Protein AF-T0PU48-F1 (afdb_monomer_lite)

Secondary structure (DSSP, 8-state):
---PPPPHHHHHHHH-SEEEEEEEE--S-S---SSS--EEEEEEEPPTT-PPP-STT-------HHHHTTSPEEEEEEEE--HHHHHHHHHTT-GGG--EEEEEEETT--SEEEEEEE-----GGGT---EEEEEEEETTEEEEEEEEEE--TTTTT-HHHHHTT-EEEEEEEEEETTEEEEEEEEEEE-SSSSSS--TTTTBTTB-EEEEEEEETTS-EEEEEEEEEETTEEEEEEEPPTT--HHHHHHHHHHHHHHHHHSPPP-

pLDDT: mean 75.79, std 14.01, range [29.2, 90.94]

Radius of gyration: 17.89 Å; chains: 1; bounding box: 47×45×44 Å

Structure (mmCIF, N/CA/C/O backbone):
data_AF-T0PU48-F1
#
_entry.id   AF-T0PU48-F1
#
loop_
_atom_site.group_PDB
_atom_site.id
_atom_site.type_symbol
_atom_site.label_atom_id
_atom_site.label_alt_id
_atom_site.label_comp_id
_atom_site.label_asym_id
_atom_site.label_entity_id
_atom_site.label_seq_id
_atom_site.pdbx_PDB_ins_code
_atom_site.Cartn_x
_atom_site.Cartn_y
_atom_site.Cartn_z
_atom_site.occupancy
_atom_site.B_iso_or_equiv
_atom_site.auth_seq_id
_atom_site.auth_comp_id
_atom_site.auth_asym_id
_atom_site.auth_atom_id
_atom_site.pdbx_PDB_model_num
ATOM 1 N N . MET A 1 1 ? -23.693 -18.902 12.985 1.00 37.69 1 MET A N 1
ATOM 2 C CA . MET A 1 1 ? -22.786 -17.801 12.613 1.00 37.69 1 MET A CA 1
ATOM 3 C C . MET A 1 1 ? -23.675 -16.638 12.253 1.00 37.69 1 MET A C 1
ATOM 5 O O . MET A 1 1 ? -24.375 -16.723 11.257 1.00 37.69 1 MET A O 1
ATOM 9 N N . GLU A 1 2 ? -23.770 -15.661 13.142 1.00 29.20 2 GLU A N 1
ATOM 10 C CA . GLU A 1 2 ? -24.530 -14.437 12.898 1.00 29.20 2 GLU A CA 1
ATOM 11 C C . GLU A 1 2 ? -23.728 -13.599 11.894 1.00 29.20 2 GLU A C 1
ATOM 13 O O . GLU A 1 2 ? -22.538 -13.362 12.113 1.00 29.20 2 GLU A O 1
ATOM 18 N N . GLU A 1 3 ? -24.323 -13.260 10.748 1.00 33.38 3 GLU A N 1
ATOM 19 C CA . GLU A 1 3 ? -23.684 -12.386 9.762 1.00 33.38 3 GLU A CA 1
ATOM 20 C C . GLU A 1 3 ? -23.536 -10.997 10.384 1.00 33.38 3 GLU A C 1
ATOM 22 O O . GLU A 1 3 ? -24.511 -10.266 10.556 1.00 33.38 3 GLU A O 1
ATOM 27 N N . VAL A 1 4 ? -22.308 -10.645 10.763 1.00 47.56 4 VAL A N 1
ATOM 28 C CA . VAL A 1 4 ? -21.994 -9.286 11.202 1.00 47.56 4 VAL A CA 1
ATOM 29 C C . VAL A 1 4 ? -22.144 -8.377 9.979 1.00 47.56 4 VAL A C 1
ATOM 31 O O . VAL A 1 4 ? -21.474 -8.625 8.973 1.00 47.56 4 VAL A O 1
ATOM 34 N N . PRO A 1 5 ? -23.008 -7.348 10.022 1.00 50.25 5 PRO A N 1
ATOM 35 C CA . PRO A 1 5 ? -23.203 -6.462 8.885 1.00 50.25 5 PRO A CA 1
ATOM 36 C C . PRO A 1 5 ? -21.882 -5.776 8.526 1.00 50.25 5 PRO A C 1
ATOM 38 O O . PRO A 1 5 ? -21.221 -5.191 9.387 1.00 50.25 5 PRO A O 1
ATOM 41 N N . LEU A 1 6 ? -21.510 -5.869 7.248 1.00 53.81 6 LEU A N 1
ATOM 42 C CA . LEU A 1 6 ? -20.328 -5.216 6.690 1.00 53.81 6 LEU A CA 1
ATOM 43 C C . LEU A 1 6 ? -20.399 -3.710 6.950 1.00 53.81 6 LEU A C 1
ATOM 45 O O . LEU A 1 6 ? -21.441 -3.081 6.732 1.00 53.81 6 LEU A O 1
ATOM 49 N N . GLN A 1 7 ? -19.296 -3.120 7.402 1.00 63.22 7 GLN A N 1
ATOM 50 C CA . GLN A 1 7 ? -19.252 -1.679 7.593 1.00 63.22 7 GLN A CA 1
ATOM 51 C C . GLN A 1 7 ? -19.276 -0.967 6.228 1.00 63.22 7 GLN A C 1
ATOM 53 O O . GLN A 1 7 ? -18.854 -1.533 5.216 1.00 63.22 7 GLN A O 1
ATOM 58 N N . PRO A 1 8 ? -19.724 0.300 6.156 1.00 61.25 8 PRO A N 1
ATOM 59 C CA . PRO A 1 8 ? -19.755 1.060 4.902 1.00 61.25 8 PRO A CA 1
ATOM 60 C C . PRO A 1 8 ? -18.408 1.102 4.161 1.00 61.25 8 PRO A C 1
ATOM 62 O O . PRO A 1 8 ? -18.373 1.154 2.929 1.00 61.25 8 PRO A O 1
ATOM 65 N N . ILE A 1 9 ? -17.294 1.040 4.898 1.00 65.94 9 ILE A N 1
ATOM 66 C CA . ILE A 1 9 ? -15.956 0.972 4.311 1.00 65.94 9 ILE A CA 1
ATOM 67 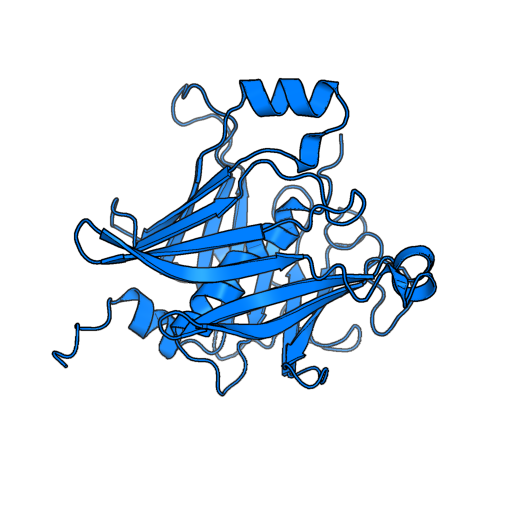C C . ILE A 1 9 ? -15.694 -0.350 3.586 1.00 65.94 9 ILE A C 1
ATOM 69 O O . ILE A 1 9 ? -15.084 -0.339 2.516 1.00 65.94 9 ILE A O 1
ATOM 73 N N . ASP A 1 10 ? -16.205 -1.462 4.121 1.00 63.72 10 ASP A N 1
ATOM 74 C CA . ASP A 1 10 ? -16.030 -2.794 3.550 1.00 63.72 10 ASP A CA 1
ATOM 75 C C . ASP A 1 10 ? -16.753 -2.856 2.207 1.00 63.72 10 ASP A C 1
ATOM 77 O O . ASP A 1 10 ? -16.206 -3.353 1.229 1.00 63.72 10 ASP A O 1
ATOM 81 N N . VAL A 1 11 ? -17.937 -2.241 2.117 1.00 66.56 11 VAL A N 1
ATOM 82 C CA . VAL A 1 11 ? -18.701 -2.116 0.867 1.00 66.56 11 VAL A CA 1
ATOM 83 C C . VAL A 1 11 ? -17.976 -1.220 -0.145 1.00 66.56 11 VAL A C 1
ATOM 85 O O . VAL A 1 11 ? -17.888 -1.557 -1.329 1.00 66.56 11 VAL A O 1
ATOM 88 N N . SER A 1 12 ? -17.422 -0.088 0.304 1.00 71.31 12 SER A N 1
ATOM 89 C CA . SER A 1 12 ? -16.665 0.831 -0.557 1.00 71.31 12 SER A CA 1
ATOM 90 C C . SER A 1 12 ? -15.431 0.158 -1.161 1.00 71.31 12 SER A C 1
ATOM 92 O O . SER A 1 12 ? -15.195 0.265 -2.364 1.00 71.31 12 SER A O 1
ATOM 94 N N . LEU A 1 13 ? -14.663 -0.577 -0.357 1.00 74.88 13 LEU A N 1
ATOM 95 C CA . LEU A 1 13 ? -13.463 -1.273 -0.818 1.00 74.88 13 LEU A CA 1
ATOM 96 C C . LEU A 1 13 ? -13.798 -2.528 -1.630 1.00 74.88 13 LEU A C 1
ATOM 98 O O . LEU A 1 13 ? -13.173 -2.746 -2.667 1.00 74.88 13 LEU A O 1
ATOM 102 N N . ALA A 1 14 ? -14.825 -3.294 -1.244 1.00 73.81 14 ALA A N 1
ATOM 103 C CA . ALA A 1 14 ? -15.304 -4.470 -1.983 1.00 73.81 14 ALA A CA 1
ATOM 104 C C . ALA A 1 14 ? -15.747 -4.145 -3.416 1.00 73.81 14 ALA A C 1
ATOM 106 O O . ALA A 1 14 ? -15.638 -4.984 -4.310 1.00 73.81 14 ALA A O 1
ATOM 107 N N . THR A 1 15 ? -16.229 -2.927 -3.654 1.00 77.75 15 THR A N 1
ATOM 108 C CA . THR A 1 15 ? -16.715 -2.491 -4.972 1.00 77.75 15 THR A CA 1
ATOM 109 C C . THR A 1 15 ? -15.679 -1.703 -5.772 1.00 77.75 15 THR A C 1
ATOM 111 O O . THR A 1 15 ? -15.845 -1.518 -6.973 1.00 77.75 15 THR A O 1
ATOM 114 N N . SER A 1 16 ? -14.582 -1.274 -5.144 1.00 82.06 16 SER A N 1
ATOM 115 C CA . SER A 1 16 ? -13.545 -0.480 -5.806 1.00 82.06 16 SER A CA 1
ATOM 116 C C . SER A 1 16 ? -12.565 -1.355 -6.586 1.00 82.06 16 SER A C 1
ATOM 118 O O . SER A 1 16 ? -11.941 -2.241 -6.011 1.00 82.06 16 SER A O 1
ATOM 120 N N . ARG A 1 17 ? -12.347 -1.052 -7.873 1.00 87.81 17 ARG A N 1
ATOM 121 C CA . ARG A 1 17 ? -11.293 -1.686 -8.695 1.00 87.81 17 ARG A CA 1
ATOM 122 C C . ARG A 1 17 ? -9.880 -1.381 -8.186 1.00 87.81 17 ARG A C 1
ATOM 124 O O . ARG A 1 17 ? -8.958 -2.165 -8.376 1.00 87.81 17 ARG A O 1
ATOM 131 N N . GLY A 1 18 ? -9.712 -0.231 -7.547 1.00 88.62 18 GLY A N 1
ATOM 132 C CA . GLY A 1 18 ? -8.433 0.257 -7.065 1.00 88.62 18 GLY A CA 1
ATOM 133 C C . GLY A 1 18 ? -8.602 1.477 -6.172 1.00 88.62 18 GLY A C 1
ATOM 134 O O . GLY A 1 18 ? -9.712 1.991 -5.999 1.00 88.62 18 GLY A O 1
ATOM 135 N N . VAL A 1 19 ? -7.494 1.962 -5.628 1.00 89.50 19 VAL A N 1
ATOM 136 C CA . VAL A 1 19 ? -7.456 3.144 -4.762 1.00 89.50 19 VAL A CA 1
ATOM 137 C C . VAL A 1 19 ? -6.318 4.077 -5.145 1.00 89.50 19 VAL A C 1
ATOM 139 O O . VAL A 1 19 ? -5.317 3.673 -5.735 1.00 89.50 19 VAL A O 1
ATOM 142 N N . VAL A 1 20 ? -6.484 5.338 -4.767 1.00 89.62 20 VAL A N 1
ATOM 143 C CA . VAL A 1 20 ? -5.446 6.364 -4.795 1.00 89.62 20 VAL A CA 1
ATOM 144 C C . VAL A 1 20 ? -5.187 6.784 -3.359 1.00 89.62 20 VAL A C 1
ATOM 146 O O . VAL A 1 20 ? -6.099 7.276 -2.695 1.00 89.62 20 VAL A O 1
ATOM 149 N N . VAL A 1 21 ? -3.960 6.602 -2.879 1.00 87.69 21 VAL A N 1
ATOM 150 C CA . VAL A 1 21 ? -3.535 7.063 -1.553 1.00 87.69 21 VAL A CA 1
ATOM 151 C C . VAL A 1 21 ? -2.651 8.287 -1.721 1.00 87.69 21 VAL A C 1
ATOM 153 O O . VAL A 1 21 ? -1.555 8.186 -2.261 1.00 87.69 21 VAL A O 1
ATOM 156 N N . HIS A 1 22 ? -3.115 9.444 -1.265 1.00 87.31 22 HIS A N 1
ATOM 157 C CA . HIS A 1 22 ? -2.387 10.709 -1.334 1.00 87.31 22 HIS A CA 1
ATOM 158 C C . HIS A 1 22 ? -1.815 11.066 0.027 1.00 87.31 22 HIS A C 1
ATOM 160 O O . HIS A 1 22 ? -2.565 11.350 0.959 1.00 87.31 22 HIS A O 1
ATOM 166 N N . GLN A 1 23 ? -0.492 11.070 0.122 1.00 82.12 23 GLN A N 1
ATOM 167 C CA . GLN A 1 23 ? 0.242 11.553 1.278 1.00 82.12 23 GLN A CA 1
ATOM 168 C C . GLN A 1 23 ? 0.327 13.080 1.248 1.00 82.12 23 GLN A C 1
ATOM 170 O O . GLN A 1 23 ? 0.789 13.666 0.262 1.00 82.12 23 GLN A O 1
ATOM 175 N N . ARG A 1 24 ? -0.075 13.714 2.351 1.00 74.62 24 ARG A N 1
ATOM 176 C CA . ARG A 1 24 ? 0.055 15.152 2.579 1.00 74.62 24 ARG A CA 1
ATOM 177 C C . ARG A 1 24 ? 0.758 15.415 3.900 1.00 74.62 24 ARG A C 1
ATOM 179 O O . ARG A 1 24 ? 0.420 14.831 4.925 1.00 74.62 24 ARG A O 1
ATOM 186 N N . PHE A 1 25 ? 1.706 16.339 3.858 1.00 66.94 25 PHE A N 1
ATOM 187 C CA . PHE A 1 25 ? 2.230 16.965 5.060 1.00 66.94 25 PHE A CA 1
ATOM 188 C C . PHE A 1 25 ? 1.299 18.119 5.424 1.00 66.94 25 PHE A C 1
ATOM 190 O O . PHE A 1 25 ? 1.056 19.003 4.597 1.00 66.94 25 PHE A O 1
ATOM 197 N N . GLU A 1 26 ? 0.735 18.098 6.627 1.00 59.16 26 GLU A N 1
ATOM 198 C CA . GLU A 1 26 ? 0.021 19.261 7.142 1.00 59.16 26 GLU A CA 1
ATOM 199 C C . GLU A 1 26 ? 1.044 20.321 7.569 1.00 59.16 26 GLU A C 1
ATOM 201 O O . GLU A 1 26 ? 1.883 20.082 8.437 1.00 59.16 26 GLU A O 1
ATOM 206 N N . ASN A 1 27 ? 0.997 21.492 6.927 1.00 45.72 27 ASN A N 1
ATOM 207 C CA . ASN A 1 27 ? 1.769 22.655 7.356 1.00 45.72 27 ASN A CA 1
ATOM 208 C C . ASN A 1 27 ? 1.087 23.292 8.580 1.00 45.72 27 ASN A C 1
ATOM 210 O O . ASN A 1 27 ? -0.034 23.773 8.455 1.00 45.72 27 ASN A O 1
ATOM 214 N N . GLU A 1 28 ? 1.788 23.249 9.719 1.00 40.72 28 GLU A N 1
ATOM 215 C CA . GLU A 1 28 ? 1.864 24.124 10.918 1.00 40.72 28 GLU A CA 1
ATOM 216 C C . GLU A 1 28 ? 0.697 25.018 11.421 1.00 40.72 28 GLU A C 1
ATOM 218 O O . GLU A 1 28 ? 0.803 25.522 12.537 1.00 40.72 28 GLU A O 1
ATOM 223 N N . ASP A 1 29 ? -0.435 25.194 10.738 1.00 40.72 29 ASP A N 1
ATOM 224 C CA . ASP A 1 29 ? -1.469 26.166 11.154 1.00 40.72 29 ASP A CA 1
ATOM 225 C C . ASP A 1 29 ? -2.591 25.587 12.043 1.00 40.72 29 ASP A C 1
ATOM 227 O O . ASP A 1 29 ? -3.526 26.303 12.416 1.00 40.72 29 ASP A O 1
ATOM 231 N N . GLN A 1 30 ? -2.527 24.309 12.436 1.00 41.69 30 GLN A N 1
ATOM 232 C CA . GLN A 1 30 ? -3.532 23.693 13.313 1.00 41.69 30 GLN A CA 1
ATOM 233 C C . GLN A 1 30 ? -2.908 22.960 14.509 1.00 41.69 30 GLN A C 1
ATOM 235 O O . GLN A 1 30 ? -2.569 21.788 14.452 1.00 41.69 30 GLN A O 1
ATOM 240 N N . GLN A 1 31 ? -2.875 23.699 15.623 1.00 39.31 31 GLN A N 1
ATOM 241 C CA . GLN A 1 31 ? -2.615 23.290 17.010 1.00 39.31 31 GLN A CA 1
ATOM 242 C C . GLN A 1 31 ? -1.182 22.838 17.372 1.00 39.31 31 GLN A C 1
ATOM 244 O O . GLN A 1 31 ? -0.623 21.939 16.752 1.00 39.31 31 GLN A O 1
ATOM 249 N N . PRO A 1 32 ? -0.601 23.391 18.463 1.00 36.22 32 PRO A N 1
ATOM 250 C CA . PRO A 1 32 ? 0.658 22.921 19.024 1.00 36.22 32 PRO A CA 1
ATOM 251 C C . PRO A 1 32 ? 0.397 21.614 19.769 1.00 36.22 32 PRO A C 1
ATOM 253 O O . PRO A 1 32 ? 0.145 21.587 20.975 1.00 36.22 32 PRO A O 1
ATOM 256 N N . LEU A 1 33 ? 0.387 20.519 19.028 1.00 40.41 33 LEU A N 1
ATOM 257 C CA . LEU A 1 33 ? 0.306 19.190 19.596 1.00 40.41 33 LEU A CA 1
ATOM 258 C C . LEU A 1 33 ? 1.733 18.669 19.853 1.00 40.41 33 LEU A C 1
ATOM 260 O O . LEU A 1 33 ? 2.652 19.004 19.111 1.00 40.41 33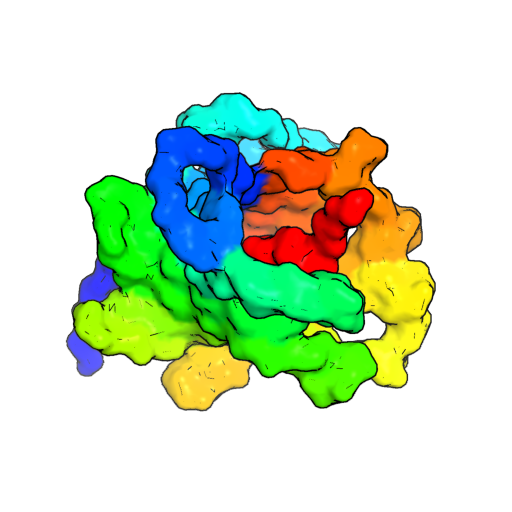 LEU A O 1
ATOM 264 N N . PRO A 1 34 ? 1.969 17.875 20.911 1.00 42.69 34 PRO A N 1
ATOM 265 C CA . PRO A 1 34 ? 3.311 17.458 21.341 1.00 42.69 34 PRO A CA 1
ATOM 266 C C . PRO A 1 34 ? 3.981 16.403 20.429 1.00 42.69 34 PRO A C 1
ATOM 268 O O . PRO A 1 34 ? 4.894 15.698 20.863 1.00 42.69 34 PRO A O 1
ATOM 271 N N . TYR A 1 35 ? 3.528 16.256 19.185 1.00 46.28 35 TYR A N 1
ATOM 272 C CA . TYR A 1 35 ? 3.961 15.243 18.220 1.00 46.28 35 TYR A CA 1
ATOM 273 C C . TYR A 1 35 ? 4.356 15.875 16.876 1.00 46.28 35 TYR A C 1
ATOM 275 O O . TYR A 1 35 ? 4.130 17.059 16.645 1.00 46.28 35 TYR A O 1
ATOM 283 N N . ALA A 1 36 ? 5.036 15.095 16.029 1.00 46.56 36 ALA A N 1
ATOM 284 C CA . ALA A 1 36 ? 5.593 15.539 14.750 1.00 46.56 36 ALA A CA 1
ATOM 285 C C . ALA A 1 36 ? 4.471 15.999 13.797 1.00 46.56 36 ALA A C 1
ATOM 287 O O . ALA A 1 36 ? 3.319 15.628 14.043 1.00 46.56 36 ALA A O 1
ATOM 288 N N . PRO A 1 37 ? 4.762 16.776 12.727 1.00 49.91 37 PRO A N 1
ATOM 289 C CA . PRO A 1 37 ? 3.754 17.110 11.721 1.00 49.91 37 PRO A CA 1
ATOM 290 C C . PRO A 1 37 ? 3.007 15.841 11.307 1.00 49.91 37 PRO A C 1
ATOM 292 O O . PRO A 1 37 ? 3.622 14.878 10.844 1.00 49.91 37 PRO A O 1
ATOM 295 N N . GLN A 1 38 ? 1.694 15.819 11.554 1.00 60.44 38 GLN A N 1
ATOM 296 C CA . GLN A 1 38 ? 0.863 14.663 11.255 1.00 60.44 38 GLN A CA 1
ATOM 297 C C . GLN A 1 38 ? 0.855 14.479 9.745 1.00 60.44 38 GLN A C 1
ATOM 299 O O . GLN A 1 38 ? 0.345 15.317 8.998 1.00 60.44 38 GLN A O 1
ATOM 304 N N . VAL A 1 39 ? 1.442 13.381 9.279 1.00 69.75 39 VAL A N 1
ATOM 305 C CA . VAL A 1 39 ? 1.247 12.980 7.895 1.00 69.75 39 VAL A CA 1
ATOM 306 C C . VAL A 1 39 ? -0.175 12.456 7.795 1.00 69.75 39 VAL A C 1
ATOM 308 O O . VAL A 1 39 ? -0.539 11.470 8.443 1.00 69.75 39 VAL A O 1
ATOM 311 N N . THR A 1 40 ? -0.989 13.128 6.989 1.00 76.50 40 THR A N 1
ATOM 312 C CA . THR A 1 40 ? -2.330 12.656 6.680 1.00 76.50 40 THR A CA 1
ATOM 313 C C . THR A 1 40 ? -2.326 11.978 5.326 1.00 76.50 40 THR A C 1
ATOM 315 O O . THR A 1 40 ? -1.731 12.453 4.354 1.00 76.50 40 THR A O 1
ATOM 318 N N . TYR A 1 41 ? -2.997 10.831 5.256 1.00 80.81 41 TYR A N 1
ATOM 319 C CA . TYR A 1 41 ? -3.203 10.142 3.989 1.00 80.81 41 TYR A CA 1
ATOM 320 C C . TYR A 1 41 ? -4.672 10.198 3.626 1.00 80.81 41 TYR A C 1
ATOM 322 O O . TYR A 1 41 ? -5.539 9.757 4.382 1.00 80.81 41 TYR A O 1
ATOM 330 N N . ARG A 1 42 ? -4.955 10.738 2.447 1.00 86.31 42 ARG A N 1
ATOM 331 C CA . ARG A 1 42 ? -6.288 10.727 1.857 1.00 86.31 42 ARG A CA 1
ATOM 332 C C . ARG A 1 42 ? -6.395 9.518 0.944 1.00 86.31 42 ARG A C 1
ATOM 334 O O . ARG A 1 42 ? -5.608 9.397 0.009 1.00 86.31 42 ARG A O 1
ATOM 341 N N . VAL A 1 43 ? -7.378 8.658 1.180 1.00 86.12 43 VAL A N 1
ATOM 342 C CA . VAL A 1 43 ? -7.673 7.540 0.282 1.00 86.12 43 VAL A CA 1
ATOM 343 C C . VAL A 1 43 ? -8.946 7.838 -0.490 1.00 86.12 43 VAL A C 1
ATOM 345 O O . VAL A 1 43 ? -10.019 8.066 0.082 1.00 86.12 43 VAL A O 1
ATOM 348 N N . SER A 1 44 ? -8.802 7.813 -1.806 1.00 89.06 44 SER A N 1
ATOM 349 C CA . SER A 1 44 ? -9.876 7.992 -2.774 1.00 89.06 44 SER A CA 1
ATOM 350 C C . SER A 1 44 ? -9.996 6.744 -3.641 1.00 89.06 44 SER A C 1
ATOM 352 O O . SER A 1 44 ? -9.059 5.950 -3.757 1.00 89.06 44 SER A O 1
ATOM 354 N N . ARG A 1 45 ? -11.156 6.548 -4.267 1.00 89.69 45 ARG A N 1
ATOM 355 C CA . ARG A 1 45 ? -11.323 5.460 -5.238 1.00 89.69 45 ARG A CA 1
ATOM 356 C C . ARG A 1 45 ? -10.535 5.773 -6.507 1.00 89.69 45 ARG A C 1
ATOM 358 O O . ARG A 1 45 ? -10.472 6.929 -6.927 1.00 89.69 45 ARG A O 1
ATOM 365 N N . LEU A 1 46 ? -9.960 4.746 -7.126 1.00 90.31 46 LEU A N 1
ATOM 366 C CA . LEU A 1 46 ? -9.421 4.867 -8.476 1.00 90.31 46 LEU A CA 1
ATOM 367 C C . LEU A 1 46 ? -10.590 5.077 -9.453 1.00 90.31 46 LEU A C 1
ATOM 369 O O . LEU A 1 46 ? -11.486 4.228 -9.474 1.00 90.31 46 LEU A O 1
ATOM 373 N N . PRO A 1 47 ? -10.613 6.160 -10.253 1.00 90.94 47 PRO A N 1
ATOM 374 C CA . PRO A 1 47 ? -11.687 6.356 -11.218 1.00 90.94 47 PRO A CA 1
ATOM 375 C C . PRO A 1 47 ? -11.742 5.220 -12.250 1.00 90.94 47 PRO A C 1
ATOM 377 O O . PRO A 1 47 ? -10.718 4.642 -12.629 1.00 90.94 47 PRO A O 1
ATOM 380 N N . GLU A 1 48 ? -12.948 4.888 -12.709 1.00 88.88 48 GLU A N 1
ATOM 381 C CA . GLU A 1 48 ? -13.176 3.750 -13.612 1.00 88.88 48 GLU A CA 1
ATOM 382 C C . GLU A 1 48 ? -12.501 3.929 -14.979 1.00 88.88 48 GLU A C 1
ATOM 384 O O . GLU A 1 48 ? -12.096 2.948 -15.597 1.00 88.88 48 GLU A O 1
ATOM 389 N N . ASP A 1 49 ? -12.314 5.174 -15.422 1.00 88.94 49 ASP A N 1
ATOM 390 C CA . ASP A 1 49 ? -11.700 5.533 -16.701 1.00 88.94 49 ASP A CA 1
ATOM 391 C C . ASP A 1 49 ? -10.163 5.640 -16.652 1.00 88.94 49 ASP A C 1
ATOM 393 O O . ASP A 1 49 ? -9.537 5.943 -17.670 1.00 88.94 49 ASP A O 1
ATOM 397 N N . LYS A 1 50 ? -9.530 5.430 -15.488 1.00 90.62 50 LYS A N 1
ATOM 398 C CA . LYS A 1 50 ? -8.082 5.634 -15.290 1.00 90.62 50 LYS A CA 1
ATOM 399 C C . LYS A 1 50 ? -7.345 4.329 -15.047 1.00 90.62 50 LYS A C 1
ATOM 401 O O . LYS A 1 50 ? -7.630 3.640 -14.084 1.00 90.62 50 LYS A O 1
ATOM 406 N N . LEU A 1 51 ? -6.337 4.015 -15.851 1.00 88.94 51 LEU A N 1
ATOM 407 C CA . LEU A 1 51 ? -5.537 2.796 -15.680 1.00 88.94 51 LEU A CA 1
ATOM 408 C C . LEU A 1 51 ? -4.290 3.056 -14.832 1.00 88.94 51 LEU A C 1
ATOM 410 O O . LEU A 1 51 ? -3.663 4.107 -14.972 1.00 88.94 51 LEU A O 1
ATOM 414 N N . VAL A 1 52 ? -3.909 2.110 -13.978 1.00 88.00 52 VAL A N 1
ATOM 415 C CA . VAL A 1 52 ? -2.612 2.129 -13.289 1.00 88.00 52 VAL A CA 1
ATOM 416 C C . VAL A 1 52 ? -1.510 1.805 -14.286 1.00 88.00 52 VAL A C 1
ATOM 418 O O . VAL A 1 52 ? -1.650 0.901 -15.105 1.00 88.00 52 VAL A O 1
ATOM 421 N N . ARG A 1 53 ? -0.395 2.541 -14.219 1.00 89.19 53 ARG A N 1
ATOM 422 C CA . ARG A 1 53 ? 0.757 2.253 -15.076 1.00 89.19 53 ARG A CA 1
ATOM 423 C C . ARG A 1 53 ? 1.379 0.923 -14.686 1.00 89.19 53 ARG A C 1
ATOM 425 O O . ARG A 1 53 ? 1.771 0.716 -13.538 1.00 89.19 53 ARG A O 1
ATOM 432 N N . SER A 1 54 ? 1.514 0.059 -15.678 1.00 87.19 54 SER A N 1
ATOM 433 C CA . SER A 1 54 ? 2.181 -1.232 -15.553 1.00 87.19 54 SER A CA 1
ATOM 434 C C . SER A 1 54 ? 3.633 -1.186 -16.029 1.00 87.19 54 SER A C 1
ATOM 436 O O . SER A 1 54 ? 4.457 -1.945 -15.524 1.00 87.19 54 SER A O 1
ATOM 438 N N . ASP A 1 55 ? 3.987 -0.284 -16.950 1.00 86.50 55 ASP A N 1
ATOM 439 C CA . ASP A 1 55 ? 5.298 -0.210 -17.611 1.00 86.50 55 ASP A CA 1
ATOM 440 C C . ASP A 1 55 ? 5.716 1.246 -17.920 1.00 86.50 55 ASP A C 1
ATOM 442 O O . ASP A 1 55 ? 4.904 2.168 -17.865 1.00 86.50 55 ASP A O 1
ATOM 446 N N . VAL A 1 56 ? 6.987 1.463 -18.279 1.00 76.19 56 VAL A N 1
ATOM 447 C CA . VAL A 1 56 ? 7.518 2.772 -18.708 1.00 76.19 56 VAL A CA 1
ATOM 448 C C . VAL A 1 56 ? 6.855 3.244 -20.004 1.00 76.19 56 VAL A C 1
ATOM 450 O O . VAL A 1 56 ? 6.632 4.439 -20.195 1.00 76.19 56 VAL A O 1
ATOM 453 N N . SER A 1 57 ? 6.543 2.301 -20.893 1.00 79.88 57 SER A N 1
ATOM 454 C CA . SER A 1 57 ? 5.881 2.561 -22.176 1.00 79.88 57 SER A CA 1
ATOM 455 C C . SER A 1 57 ? 4.365 2.750 -22.063 1.00 79.88 57 SER A C 1
ATOM 457 O O . SER A 1 57 ? 3.724 3.162 -23.030 1.00 79.88 57 SER A O 1
ATOM 459 N N . ASP A 1 58 ? 3.794 2.478 -20.890 1.00 82.44 58 ASP A N 1
ATOM 460 C CA . ASP A 1 58 ? 2.359 2.541 -20.644 1.00 82.44 58 ASP A CA 1
ATOM 461 C C . ASP A 1 58 ? 1.884 3.999 -20.523 1.00 82.44 58 ASP A C 1
ATOM 463 O O . ASP A 1 58 ? 2.504 4.818 -19.834 1.00 82.44 58 ASP A O 1
ATOM 467 N N . ALA A 1 59 ? 0.760 4.318 -21.168 1.00 77.75 59 ALA A N 1
ATOM 468 C CA . ALA A 1 59 ? 0.102 5.622 -21.097 1.00 77.75 59 ALA A CA 1
ATOM 469 C C . ALA A 1 59 ? -0.806 5.773 -19.861 1.00 77.75 59 ALA A C 1
ATOM 471 O O . ALA A 1 59 ? -1.571 6.736 -19.785 1.00 77.75 59 ALA A O 1
ATOM 472 N N . GLY A 1 60 ? -0.755 4.820 -18.922 1.00 81.94 60 GLY A N 1
ATOM 473 C CA . GLY A 1 60 ? -1.533 4.843 -17.688 1.00 81.94 60 GLY A CA 1
ATOM 474 C C . GLY A 1 60 ? -1.463 6.171 -16.923 1.00 81.94 60 GLY A C 1
ATOM 475 O O . GLY A 1 60 ? -0.606 7.038 -17.120 1.00 81.94 60 GLY A O 1
ATOM 476 N N . TRP A 1 61 ? -2.424 6.346 -16.032 1.00 89.88 61 TRP A N 1
ATOM 477 C CA . TRP A 1 61 ? -2.726 7.622 -15.414 1.00 89.88 61 TRP A CA 1
ATOM 478 C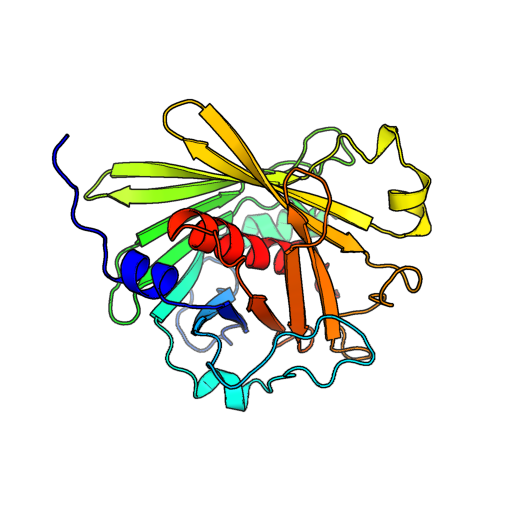 C . TRP A 1 61 ? -1.634 8.072 -14.437 1.00 89.88 61 TRP A C 1
ATOM 480 O O . TRP A 1 61 ? -1.204 7.332 -13.550 1.00 89.88 61 TRP A O 1
ATOM 490 N N . THR A 1 62 ? -1.209 9.324 -14.608 1.00 88.06 62 THR A N 1
ATOM 491 C CA . THR A 1 62 ? -0.210 9.998 -13.770 1.00 88.06 62 THR A CA 1
ATOM 492 C C . THR A 1 62 ? -0.849 11.255 -13.178 1.00 88.06 62 THR A C 1
ATOM 494 O O . THR A 1 62 ? -0.744 12.329 -13.772 1.00 88.06 62 THR A O 1
ATOM 497 N N . PRO A 1 63 ? -1.595 11.127 -12.068 1.00 87.81 63 PRO A N 1
ATOM 498 C CA . PRO A 1 63 ? -2.341 12.243 -11.507 1.00 87.81 63 PRO A CA 1
ATOM 499 C C . PRO A 1 63 ? -1.454 13.358 -10.956 1.00 87.81 63 PRO A C 1
ATOM 501 O O . PRO A 1 63 ? -0.408 13.123 -10.352 1.00 87.81 63 PRO A O 1
ATOM 504 N N . THR A 1 64 ? -1.948 14.585 -11.059 1.00 87.88 64 THR A N 1
ATOM 505 C CA . THR A 1 64 ? -1.463 15.733 -10.287 1.00 87.88 64 THR A CA 1
ATOM 506 C C . THR A 1 64 ? -2.162 15.815 -8.929 1.00 87.88 64 THR A C 1
ATOM 508 O O . THR A 1 64 ? -3.305 15.384 -8.784 1.00 87.88 64 THR A O 1
ATOM 511 N N . SER A 1 65 ? -1.537 16.448 -7.930 1.00 84.56 65 SER A N 1
ATOM 512 C CA . SER A 1 65 ? -2.163 16.648 -6.610 1.00 84.56 65 SER A CA 1
ATOM 513 C C . SER A 1 65 ? -3.526 17.349 -6.707 1.00 84.56 65 SER A C 1
ATOM 515 O O . SER A 1 65 ? -4.465 16.962 -6.023 1.00 84.56 65 SER A O 1
ATOM 517 N N . ALA A 1 66 ? -3.670 18.320 -7.617 1.00 86.31 66 ALA A N 1
ATOM 518 C CA . ALA A 1 66 ? -4.926 19.042 -7.833 1.00 86.31 66 ALA A CA 1
ATOM 519 C C . ALA A 1 66 ? -6.043 18.175 -8.443 1.00 86.31 66 ALA A C 1
ATOM 521 O O . ALA A 1 66 ? -7.222 18.458 -8.237 1.00 86.31 66 ALA A O 1
ATOM 522 N N . GLU A 1 67 ? -5.700 17.143 -9.217 1.00 89.62 67 GLU A N 1
ATOM 523 C CA . GLU A 1 67 ? -6.675 16.159 -9.700 1.00 89.62 67 GLU A CA 1
ATOM 524 C C . GLU A 1 67 ? -7.093 15.211 -8.579 1.00 89.62 67 GLU A C 1
ATOM 526 O O . GLU A 1 67 ? -8.280 14.925 -8.444 1.00 89.62 67 GLU A O 1
ATOM 531 N N . ILE A 1 68 ? -6.145 14.776 -7.744 1.00 88.00 68 ILE A N 1
ATOM 532 C CA . ILE A 1 68 ? -6.419 13.866 -6.624 1.00 88.00 68 ILE A CA 1
ATOM 533 C C . ILE A 1 68 ? -7.324 14.527 -5.581 1.00 88.00 68 ILE A C 1
ATOM 535 O O . ILE A 1 68 ? -8.228 13.887 -5.046 1.00 88.00 68 ILE A O 1
ATOM 539 N N . ASP A 1 69 ? -7.146 15.825 -5.349 1.00 86.38 69 ASP A N 1
ATOM 540 C CA . ASP A 1 69 ? -7.957 16.601 -4.405 1.00 86.38 69 ASP A CA 1
ATOM 541 C C . ASP A 1 69 ? -9.435 16.664 -4.767 1.00 86.38 69 ASP A C 1
ATOM 543 O O . ASP A 1 69 ? -10.285 16.804 -3.885 1.00 86.38 69 ASP A O 1
ATOM 547 N N . LYS A 1 70 ? -9.735 16.558 -6.064 1.00 89.81 70 LYS A N 1
ATOM 548 C CA . LYS A 1 70 ? -11.099 16.558 -6.591 1.00 89.81 70 LYS A CA 1
ATOM 549 C C . LYS A 1 70 ? -11.769 15.190 -6.491 1.00 89.81 70 LYS A C 1
ATOM 551 O O . LYS A 1 70 ? -12.975 15.119 -6.685 1.00 89.81 70 LYS A O 1
ATOM 556 N N . LEU A 1 71 ? -11.017 14.120 -6.228 1.00 89.56 71 LEU A N 1
ATOM 557 C CA . LEU A 1 71 ? -11.582 12.781 -6.076 1.00 89.56 71 LEU A CA 1
ATOM 558 C C . LEU A 1 71 ? -12.314 12.668 -4.749 1.00 89.56 71 LEU A C 1
ATOM 560 O O . LEU A 1 71 ? -11.776 13.087 -3.727 1.00 89.56 71 LEU A O 1
ATOM 564 N N . ASP A 1 72 ? -13.461 12.002 -4.728 1.00 87.06 72 ASP A N 1
ATOM 565 C CA . ASP A 1 72 ? -14.161 11.711 -3.480 1.00 87.06 72 ASP A CA 1
ATOM 566 C C . ASP A 1 72 ? -13.293 10.832 -2.568 1.00 87.06 72 ASP A C 1
ATOM 568 O O . ASP A 1 72 ? -12.911 9.707 -2.914 1.00 87.06 72 ASP A O 1
ATOM 572 N N . LYS A 1 73 ? -12.963 11.372 -1.389 1.00 84.75 73 LYS A N 1
ATOM 573 C CA . LYS A 1 73 ? -12.317 10.603 -0.323 1.00 84.75 73 LYS A CA 1
ATOM 574 C C . LYS A 1 73 ? -13.361 9.797 0.425 1.00 84.75 73 LYS A C 1
ATOM 576 O O . LYS A 1 73 ? -14.480 10.255 0.626 1.00 84.75 73 LYS A O 1
ATOM 581 N N . PHE A 1 74 ? -12.964 8.625 0.892 1.00 82.88 74 PHE A N 1
ATOM 582 C CA . PHE A 1 74 ? -13.803 7.819 1.780 1.00 82.88 74 PHE A CA 1
ATOM 583 C C . PHE A 1 74 ? -13.074 7.383 3.054 1.00 82.88 74 PHE A C 1
ATOM 585 O O . PHE A 1 74 ? -13.726 6.994 4.021 1.00 82.88 74 PHE A O 1
ATOM 592 N N . LEU A 1 75 ? -11.740 7.477 3.080 1.00 81.12 75 LEU A N 1
ATOM 593 C CA . LEU A 1 75 ? -10.922 7.132 4.236 1.00 81.12 75 LEU A CA 1
ATOM 594 C C . LEU A 1 75 ? -9.815 8.175 4.425 1.00 81.12 75 LEU A C 1
ATOM 596 O O . LEU A 1 75 ? -9.165 8.606 3.467 1.00 81.12 75 LEU A O 1
ATOM 600 N N . LEU A 1 76 ? -9.625 8.584 5.674 1.00 83.12 76 LEU A N 1
ATOM 601 C CA . LEU A 1 76 ? -8.549 9.450 6.132 1.00 83.12 76 LEU A CA 1
ATOM 602 C C . LEU A 1 76 ? -7.668 8.655 7.086 1.00 83.12 76 LEU A C 1
ATOM 604 O O . LEU A 1 76 ? -8.173 7.955 7.958 1.00 83.12 76 LEU A O 1
ATOM 608 N N . LEU A 1 77 ? -6.358 8.788 6.943 1.00 79.94 77 LEU A N 1
ATOM 609 C CA . LEU A 1 77 ? -5.415 8.186 7.866 1.00 79.94 77 LEU A CA 1
ATOM 610 C C . LEU A 1 77 ? -4.687 9.259 8.637 1.00 79.94 77 LEU A C 1
ATOM 612 O O . LEU A 1 77 ? -4.276 10.269 8.061 1.00 79.94 77 LEU A O 1
ATOM 616 N N . ARG A 1 78 ? -4.478 8.978 9.916 1.00 79.38 78 ARG A N 1
ATOM 617 C CA . ARG A 1 78 ? -3.692 9.807 10.816 1.00 79.38 78 ARG A CA 1
ATOM 618 C C . ARG A 1 78 ? -2.586 8.970 11.422 1.00 79.38 78 ARG A C 1
ATOM 620 O O . ARG A 1 78 ? -2.844 7.897 11.965 1.00 79.38 78 ARG A O 1
ATOM 627 N N . GLU A 1 79 ? -1.366 9.460 11.302 1.00 79.06 79 GLU A N 1
ATOM 628 C CA . GLU A 1 79 ? -0.226 8.886 11.996 1.00 79.06 79 GLU A CA 1
ATOM 629 C C . GLU A 1 79 ? -0.169 9.399 13.439 1.00 79.06 79 GLU A C 1
ATOM 631 O O . GLU A 1 79 ? -0.192 10.604 13.689 1.00 79.06 79 GLU A O 1
ATOM 636 N N . GLU A 1 80 ? -0.060 8.470 14.383 1.00 80.81 80 GLU A N 1
ATOM 637 C CA . GLU A 1 80 ? 0.347 8.727 15.757 1.00 80.81 80 GLU A CA 1
ATOM 638 C C . GLU A 1 80 ? 1.786 8.232 15.945 1.00 80.81 80 GLU A C 1
ATOM 640 O O . GLU A 1 80 ? 2.073 7.028 15.907 1.00 80.81 80 GLU A O 1
ATOM 645 N N . SER A 1 81 ? 2.701 9.179 16.150 1.00 73.81 81 SER A N 1
ATOM 646 C CA . SER A 1 81 ? 4.112 8.909 16.408 1.00 73.81 81 SER A CA 1
ATOM 647 C C . SER A 1 81 ? 4.745 9.984 17.304 1.00 73.81 81 SER A C 1
ATOM 649 O O . SER A 1 81 ? 4.272 11.118 17.412 1.00 73.81 81 SER A O 1
ATOM 651 N N . SER A 1 82 ? 5.802 9.613 18.035 1.00 71.56 82 SER A N 1
ATOM 652 C CA . SER A 1 82 ? 6.435 10.493 19.026 1.00 71.56 82 SER A CA 1
ATOM 653 C C . SER A 1 82 ? 7.560 11.326 18.405 1.00 71.56 82 SER A C 1
ATOM 655 O O . SER A 1 82 ? 8.598 10.784 18.027 1.00 71.56 82 SER A O 1
ATOM 657 N N . LEU A 1 83 ? 7.407 12.658 18.392 1.00 70.44 83 LEU A N 1
ATOM 658 C CA . LEU A 1 83 ? 8.430 13.590 17.888 1.00 70.44 83 LEU A CA 1
ATOM 659 C C . LEU A 1 83 ? 9.773 13.438 18.610 1.00 70.44 83 LEU A C 1
ATOM 661 O O . LEU A 1 83 ? 10.824 13.400 17.975 1.00 70.44 83 LEU A O 1
ATOM 665 N N . GLY A 1 84 ? 9.747 13.335 19.942 1.00 67.75 84 GLY A N 1
ATOM 666 C CA . GLY A 1 84 ? 10.965 13.167 20.736 1.00 67.75 84 GLY A CA 1
ATOM 667 C C . GLY A 1 84 ? 11.706 11.880 20.377 1.00 67.75 84 GLY A C 1
ATOM 668 O O . GLY A 1 84 ? 12.932 11.882 20.263 1.00 67.75 84 GLY A O 1
ATOM 669 N N . LEU A 1 85 ? 10.963 10.799 20.123 1.00 73.88 85 LEU A N 1
ATOM 670 C CA . LEU A 1 85 ? 11.537 9.541 19.659 1.00 73.88 85 LEU A CA 1
ATOM 671 C C . LEU A 1 85 ? 12.072 9.654 18.227 1.00 73.88 85 LEU A C 1
ATOM 673 O O . LEU A 1 85 ? 13.138 9.114 17.951 1.00 73.88 85 LEU A O 1
ATOM 677 N N . HIS A 1 86 ? 11.394 10.384 17.337 1.00 70.69 86 HIS A N 1
ATOM 678 C CA . HIS A 1 86 ? 11.886 10.645 15.980 1.00 70.69 86 HIS A CA 1
ATOM 679 C C . HIS A 1 86 ? 13.223 11.380 15.999 1.00 70.69 86 HIS A C 1
ATOM 681 O O . HIS A 1 86 ? 14.166 10.935 15.351 1.00 70.69 86 HIS A O 1
ATOM 687 N N . ILE A 1 87 ? 13.329 12.456 16.784 1.00 69.62 87 ILE A N 1
ATOM 688 C CA . ILE A 1 87 ? 14.574 13.218 16.934 1.00 69.62 87 ILE A CA 1
ATOM 689 C C . ILE A 1 87 ? 15.674 12.312 17.491 1.00 69.62 87 ILE A C 1
ATOM 691 O O . ILE A 1 87 ? 16.767 12.260 16.932 1.00 69.62 87 ILE A O 1
ATOM 695 N N . LEU A 1 88 ? 15.384 11.556 18.554 1.00 77.06 88 LEU A N 1
ATOM 696 C CA . LEU A 1 88 ? 16.352 10.647 19.164 1.00 77.06 88 LEU A CA 1
ATOM 697 C C . LEU A 1 88 ? 16.851 9.594 18.165 1.00 77.06 88 LEU A C 1
ATOM 699 O O . LEU A 1 88 ? 18.054 9.408 18.018 1.00 77.06 88 LEU A O 1
ATOM 703 N N . LEU A 1 89 ? 15.943 8.922 17.456 1.00 76.19 89 LEU A N 1
ATOM 704 C CA . LEU A 1 89 ? 16.296 7.892 16.481 1.00 76.19 89 LEU A CA 1
ATOM 705 C C . LEU A 1 89 ? 17.041 8.476 15.279 1.00 76.19 89 LEU A C 1
ATOM 707 O O . LEU A 1 89 ? 18.004 7.867 14.820 1.00 76.19 89 LEU A O 1
ATOM 711 N N . ALA A 1 90 ? 16.661 9.663 14.807 1.00 70.56 90 ALA A N 1
ATOM 712 C CA . ALA A 1 90 ? 17.374 10.364 13.745 1.00 70.56 90 ALA A CA 1
ATOM 713 C C . ALA A 1 90 ? 18.820 10.696 14.149 1.00 70.56 90 ALA A C 1
ATOM 715 O O . ALA A 1 90 ? 19.736 10.445 13.366 1.00 70.56 90 ALA A O 1
ATOM 716 N N . LEU A 1 91 ? 19.049 11.160 15.385 1.00 71.44 91 LEU A N 1
ATOM 717 C CA . LEU A 1 91 ? 20.394 11.445 15.908 1.00 71.44 91 LEU A CA 1
ATOM 718 C C . LEU A 1 91 ? 21.311 10.211 15.921 1.00 71.44 91 LEU A C 1
ATOM 720 O O . LEU A 1 91 ? 22.524 10.354 15.785 1.00 71.44 91 LEU A O 1
ATOM 724 N N . PHE A 1 92 ? 20.748 9.007 16.046 1.00 75.31 92 PHE A N 1
ATOM 725 C CA . PHE A 1 92 ? 21.497 7.747 15.994 1.00 75.31 92 PHE A CA 1
ATOM 726 C C . PHE A 1 92 ? 21.502 7.081 14.608 1.00 75.31 92 PHE A C 1
ATOM 728 O O . PHE A 1 92 ? 21.955 5.947 14.476 1.00 75.31 92 PHE A O 1
ATOM 735 N N . GLY A 1 93 ? 21.003 7.755 13.563 1.00 66.44 93 GLY A N 1
ATOM 736 C CA . GLY A 1 93 ? 20.896 7.190 12.211 1.00 66.44 93 GLY A CA 1
ATOM 737 C C . GLY A 1 93 ? 19.812 6.113 12.067 1.00 66.44 93 GLY A C 1
ATOM 738 O O . GLY A 1 93 ? 19.678 5.495 11.015 1.00 66.44 93 GLY A O 1
ATOM 739 N N . CYS A 1 94 ? 18.993 5.920 13.097 1.00 69.75 94 CYS A N 1
ATOM 740 C CA . CYS A 1 94 ? 17.949 4.908 13.213 1.00 69.75 94 CYS A CA 1
ATOM 741 C C . CYS A 1 94 ? 16.565 5.417 12.789 1.00 69.75 94 CYS A C 1
ATOM 743 O O . CYS A 1 94 ? 15.558 4.911 13.282 1.00 69.75 94 CYS A O 1
ATOM 745 N N . HIS A 1 95 ? 16.500 6.421 11.910 1.00 64.62 95 HIS A N 1
ATOM 746 C CA . HIS A 1 95 ? 15.245 7.060 11.512 1.00 64.62 95 HIS A CA 1
ATOM 747 C C . HIS A 1 95 ? 14.174 6.030 11.121 1.00 64.62 95 HIS A C 1
ATOM 749 O O . HIS A 1 95 ? 13.106 6.048 11.694 1.00 64.62 95 HIS A O 1
ATOM 755 N N . THR A 1 96 ? 14.460 5.015 10.307 1.00 62.34 96 THR A N 1
ATOM 756 C CA . THR A 1 96 ? 13.445 4.027 9.882 1.00 62.34 96 THR A CA 1
ATOM 757 C C . THR A 1 96 ? 12.899 3.097 10.980 1.00 62.34 96 THR A C 1
ATOM 759 O O . THR A 1 96 ? 12.015 2.289 10.697 1.00 62.34 96 THR A O 1
ATOM 762 N N . LEU A 1 97 ? 13.402 3.172 12.218 1.00 67.62 97 LEU A N 1
ATOM 763 C CA . LEU A 1 97 ? 13.057 2.249 13.305 1.00 67.62 97 LEU A CA 1
ATOM 764 C C . LEU A 1 97 ? 11.881 2.711 14.176 1.00 67.62 97 LEU A C 1
ATOM 766 O O . LEU A 1 97 ? 11.548 2.028 15.144 1.00 67.62 97 LEU A O 1
ATOM 770 N N . TRP A 1 98 ? 11.255 3.857 13.892 1.00 71.75 98 TRP A N 1
ATOM 771 C CA . TRP A 1 98 ? 10.261 4.404 14.816 1.00 71.75 98 TRP A CA 1
ATOM 772 C C . TRP A 1 98 ? 8.998 3.522 14.912 1.00 71.75 98 TRP A C 1
ATOM 774 O O . TRP A 1 98 ? 8.470 3.065 13.890 1.00 71.75 98 TRP A O 1
ATOM 784 N N . PRO A 1 99 ? 8.477 3.276 16.124 1.00 80.06 99 PRO A N 1
ATOM 785 C CA . PRO A 1 99 ? 7.146 2.722 16.281 1.00 80.06 99 PRO A CA 1
ATOM 786 C C . PRO A 1 99 ? 6.113 3.752 15.814 1.00 80.06 99 PRO A C 1
ATOM 788 O O . PRO A 1 99 ? 6.258 4.943 16.091 1.00 80.06 99 PRO A O 1
ATOM 791 N N . LEU A 1 100 ? 5.075 3.297 15.118 1.00 80.50 100 LEU A N 1
ATOM 792 C CA . LEU A 1 100 ? 3.958 4.149 14.712 1.00 80.50 100 LEU A CA 1
ATOM 793 C C . LEU A 1 100 ? 2.636 3.403 14.838 1.00 80.50 100 LEU A C 1
ATOM 795 O O . LEU A 1 100 ? 2.581 2.176 14.679 1.00 80.50 100 LEU A O 1
ATOM 799 N N . THR A 1 101 ? 1.578 4.171 15.067 1.00 85.00 101 THR A N 1
ATOM 800 C CA . THR A 1 101 ? 0.197 3.714 14.940 1.00 85.00 101 THR A CA 1
ATOM 801 C C . THR A 1 101 ? -0.478 4.530 13.845 1.00 85.00 101 THR A C 1
ATOM 803 O O . THR A 1 101 ? -0.376 5.752 13.823 1.00 85.00 101 THR A O 1
ATOM 806 N N . LEU A 1 102 ? -1.150 3.867 12.908 1.00 82.50 102 LEU A N 1
ATOM 807 C CA . LEU A 1 102 ? -1.985 4.515 11.901 1.00 82.50 102 LEU A CA 1
ATOM 808 C C . LEU A 1 102 ? -3.448 4.301 12.264 1.00 82.50 102 LEU A C 1
ATOM 810 O O . LEU A 1 102 ? -3.900 3.162 12.402 1.00 82.50 102 LEU A O 1
ATOM 814 N N . HIS A 1 103 ? -4.175 5.403 12.365 1.00 85.00 103 HIS A N 1
ATOM 815 C CA . HIS A 1 103 ? -5.602 5.449 12.646 1.00 85.00 103 HIS A CA 1
ATOM 816 C C . HIS A 1 103 ? -6.353 5.691 11.347 1.00 85.00 103 HIS A C 1
ATOM 818 O O . HIS A 1 103 ? -6.146 6.715 10.694 1.00 85.00 103 HIS A O 1
ATOM 824 N N . PHE A 1 104 ? -7.205 4.748 10.954 1.00 82.31 104 PHE A N 1
ATOM 825 C CA . PHE A 1 104 ? -7.978 4.825 9.720 1.00 82.31 104 PHE A CA 1
ATOM 826 C C . PHE A 1 104 ? -9.399 5.237 10.066 1.00 82.31 104 PHE A C 1
ATOM 828 O O . PHE A 1 104 ? -10.145 4.463 10.659 1.00 82.31 104 PHE A O 1
ATOM 835 N N . VAL A 1 105 ? -9.779 6.440 9.665 1.00 83.62 105 VAL A N 1
ATOM 836 C CA . VAL A 1 105 ? -11.051 7.073 10.006 1.00 83.62 105 VAL A CA 1
ATOM 837 C C . VAL A 1 105 ? -11.899 7.231 8.746 1.00 83.62 105 VAL A C 1
ATOM 839 O O . VAL A 1 105 ? -11.407 7.673 7.704 1.00 83.62 105 VAL A O 1
ATOM 842 N N . LEU A 1 106 ? -13.184 6.879 8.822 1.00 82.06 106 LEU A N 1
ATOM 843 C CA . LEU A 1 106 ? -14.116 7.102 7.713 1.00 82.06 106 LEU A CA 1
ATOM 844 C C . LEU A 1 106 ? -14.374 8.605 7.541 1.00 82.06 106 LEU A C 1
ATOM 846 O O . LEU A 1 106 ? -14.535 9.319 8.536 1.00 82.06 106 LEU A O 1
ATOM 850 N N . ASP A 1 107 ? -14.450 9.087 6.297 1.00 73.06 107 ASP A N 1
ATOM 851 C CA . ASP A 1 107 ? -14.681 10.513 6.056 1.00 73.06 107 ASP A CA 1
ATOM 852 C C . ASP A 1 107 ? -15.985 11.001 6.715 1.00 73.06 107 ASP A C 1
ATOM 854 O O . ASP A 1 107 ? -17.026 10.350 6.639 1.00 73.06 107 ASP A O 1
ATOM 858 N N . GLY A 1 108 ? -15.909 12.140 7.405 1.00 69.50 108 GLY A N 1
ATOM 859 C CA . GLY A 1 108 ? -17.024 12.698 8.178 1.00 69.50 108 GLY A CA 1
ATOM 860 C C . GLY A 1 108 ? -17.248 12.077 9.565 1.00 69.50 108 GLY A C 1
ATOM 861 O O . GLY A 1 108 ? -18.143 12.525 10.280 1.00 69.50 108 GLY A O 1
ATOM 862 N N . THR A 1 109 ? -16.438 11.099 9.982 1.00 73.75 109 THR A N 1
ATOM 863 C CA . THR A 1 109 ? -16.468 10.530 11.342 1.00 73.75 109 THR A CA 1
ATOM 864 C C . THR A 1 109 ? -15.157 10.789 12.086 1.00 73.75 109 THR A C 1
ATOM 866 O O . THR A 1 109 ? -14.163 11.193 11.487 1.00 73.75 109 THR A O 1
ATOM 869 N N . SER A 1 110 ? -15.153 10.593 13.406 1.00 73.31 110 SER A N 1
ATOM 870 C CA . SER A 1 110 ? -13.948 10.663 14.249 1.00 73.31 110 SER A CA 1
ATOM 871 C C . SER A 1 110 ? -13.486 9.301 14.763 1.00 73.31 110 SER A C 1
ATOM 873 O O . SER A 1 110 ? -12.507 9.244 15.498 1.00 73.31 110 SER A O 1
ATOM 875 N N . ASN A 1 111 ? -14.218 8.233 14.445 1.00 80.31 111 ASN A N 1
ATOM 876 C CA . ASN A 1 111 ? -13.974 6.911 15.006 1.00 80.31 111 ASN A CA 1
ATOM 877 C C . ASN A 1 111 ? -13.112 6.085 14.059 1.00 80.31 111 ASN A C 1
ATOM 879 O O . ASN A 1 111 ? -13.346 6.065 12.848 1.00 80.31 111 ASN A O 1
ATOM 883 N N . ASP A 1 112 ? -12.158 5.372 14.643 1.00 83.06 112 ASP A N 1
ATOM 884 C CA . ASP A 1 112 ? -11.316 4.444 13.909 1.00 83.06 112 ASP A CA 1
ATOM 885 C C . ASP A 1 112 ? -12.147 3.272 13.390 1.00 83.06 112 ASP A C 1
ATOM 887 O O . ASP A 1 112 ? -12.988 2.708 14.092 1.00 83.06 112 ASP A O 1
ATOM 891 N N . VAL A 1 113 ? -11.875 2.898 12.149 1.00 85.19 113 VAL A N 1
ATOM 892 C CA . VAL A 1 113 ? -12.408 1.703 11.501 1.00 85.19 113 VAL A CA 1
ATOM 893 C C . VAL A 1 113 ? -11.335 0.625 11.406 1.00 85.19 113 VAL A C 1
ATOM 895 O O . VAL A 1 113 ? -11.611 -0.558 11.604 1.00 85.19 113 VAL A O 1
ATOM 898 N N . PHE A 1 114 ? -10.090 1.041 11.179 1.00 85.75 114 PHE A N 1
ATOM 899 C CA . PHE A 1 114 ? -8.917 0.183 11.276 1.00 85.75 114 PHE A CA 1
ATOM 900 C C . PHE A 1 114 ? -7.834 0.874 12.094 1.00 85.75 114 PHE A C 1
ATOM 902 O O . PHE A 1 114 ? -7.753 2.103 12.139 1.00 85.75 114 PHE A O 1
ATOM 909 N N . VAL A 1 115 ? -6.977 0.066 12.702 1.00 86.88 115 VAL A N 1
ATOM 910 C CA . VAL A 1 115 ? -5.771 0.514 13.389 1.00 86.88 115 VAL A CA 1
ATOM 911 C C . VAL A 1 115 ? -4.622 -0.347 12.894 1.00 86.88 115 VAL A C 1
ATOM 913 O O . VAL A 1 115 ? -4.670 -1.571 13.017 1.00 86.88 115 VAL A O 1
ATOM 916 N N . ALA A 1 116 ? -3.586 0.274 12.334 1.00 85.94 116 ALA A N 1
ATOM 917 C CA . ALA A 1 116 ? -2.353 -0.428 11.996 1.00 85.94 116 ALA A CA 1
ATOM 918 C C . ALA A 1 116 ? -1.250 -0.062 12.985 1.00 85.94 116 ALA A C 1
ATOM 920 O O . ALA A 1 116 ? -1.091 1.102 13.340 1.00 85.94 116 ALA A O 1
ATOM 921 N N . ARG A 1 117 ? -0.480 -1.050 13.436 1.00 87.31 117 ARG A N 1
ATOM 922 C CA . ARG A 1 117 ? 0.581 -0.867 14.430 1.00 87.31 117 ARG A CA 1
ATOM 923 C C . ARG A 1 117 ? 1.885 -1.426 13.912 1.00 87.31 117 ARG A C 1
ATOM 925 O O . ARG A 1 117 ? 1.983 -2.619 13.623 1.00 87.31 117 ARG A O 1
ATOM 932 N N . ARG A 1 118 ? 2.903 -0.574 13.860 1.00 84.12 118 ARG A N 1
ATOM 933 C CA . ARG A 1 118 ? 4.286 -0.975 13.613 1.00 84.12 118 ARG A CA 1
ATOM 934 C C . ARG A 1 118 ? 5.064 -0.827 14.921 1.00 84.12 118 ARG A C 1
ATOM 936 O O . ARG A 1 118 ? 5.281 0.304 15.359 1.00 84.12 118 ARG A O 1
ATOM 943 N N . PRO A 1 119 ? 5.479 -1.924 15.572 1.00 83.56 119 PRO A N 1
ATOM 944 C CA . PRO A 1 119 ? 6.373 -1.845 16.716 1.00 83.56 119 PRO A CA 1
ATOM 945 C C . PRO A 1 119 ? 7.779 -1.401 16.291 1.00 83.56 119 PRO A C 1
ATOM 947 O O . PRO A 1 119 ? 8.145 -1.455 15.117 1.00 83.56 119 PRO A O 1
ATOM 950 N N . PHE A 1 120 ? 8.594 -1.014 17.272 1.00 79.25 120 PHE A N 1
ATOM 951 C CA . PHE A 1 120 ? 10.022 -0.786 17.065 1.00 79.25 120 PHE A CA 1
ATOM 952 C C . PHE A 1 120 ? 10.701 -2.108 16.677 1.00 79.25 120 PHE A C 1
ATOM 954 O O . PHE A 1 120 ? 10.780 -3.029 17.494 1.00 79.25 120 PHE A O 1
ATOM 961 N N . GLN A 1 121 ? 11.176 -2.217 15.436 1.00 74.75 121 GLN A N 1
ATOM 962 C CA . GLN A 1 121 ? 11.870 -3.399 14.922 1.00 74.75 121 GLN A CA 1
ATOM 963 C C . GLN A 1 121 ? 12.978 -2.988 13.954 1.00 74.75 121 GLN A C 1
ATOM 965 O O . GLN A 1 121 ? 12.757 -2.184 13.052 1.00 74.75 121 GLN A O 1
ATOM 970 N N . MET A 1 122 ? 14.170 -3.557 14.139 1.00 64.31 122 MET A N 1
ATOM 971 C CA . MET A 1 122 ? 15.299 -3.383 13.223 1.00 64.31 122 MET A CA 1
ATOM 972 C C . MET A 1 122 ? 15.037 -4.199 11.966 1.00 64.31 122 MET A C 1
ATOM 974 O O . MET A 1 122 ? 14.955 -5.397 12.127 1.00 64.31 122 MET A O 1
ATOM 978 N N . SER A 1 123 ? 14.925 -3.595 10.774 1.00 69.94 123 SER A N 1
ATOM 979 C CA . SER A 1 123 ? 14.731 -4.281 9.472 1.00 69.94 123 SER A CA 1
ATOM 980 C C . SER A 1 123 ? 15.363 -5.673 9.382 1.00 69.94 123 SER A C 1
ATOM 982 O O . SER A 1 123 ? 16.409 -5.950 9.969 1.00 69.94 123 SER A O 1
ATOM 984 N N . GLY A 1 124 ? 14.778 -6.533 8.551 1.00 66.00 124 GLY A N 1
ATOM 985 C CA . GLY A 1 124 ? 15.265 -7.860 8.215 1.00 66.00 124 GLY A CA 1
ATOM 986 C C . GLY A 1 124 ? 16.765 -7.912 7.928 1.00 66.00 124 GLY A C 1
ATOM 987 O O . GLY A 1 124 ? 17.380 -8.911 8.283 1.00 66.00 124 GLY A O 1
ATOM 988 N N . PHE A 1 125 ? 17.386 -6.841 7.415 1.00 64.00 125 PHE A N 1
ATOM 989 C CA . PHE A 1 125 ? 18.850 -6.724 7.302 1.00 64.00 125 PHE A CA 1
ATOM 990 C C . PHE A 1 125 ? 19.613 -7.088 8.597 1.00 64.00 125 PHE A C 1
ATOM 992 O O . PHE A 1 125 ? 20.685 -7.684 8.533 1.00 64.00 125 PHE A O 1
ATOM 999 N N . TYR A 1 126 ? 19.039 -6.802 9.767 1.00 67.25 126 TYR A N 1
ATOM 1000 C CA . TYR A 1 126 ? 19.556 -7.140 11.100 1.00 67.25 126 TYR A CA 1
ATOM 1001 C C . TYR A 1 126 ? 18.931 -8.410 11.707 1.00 67.25 126 TYR A C 1
ATOM 1003 O O . TYR A 1 126 ? 19.061 -8.662 12.903 1.00 67.25 126 TYR A O 1
ATOM 1011 N N . GLY A 1 127 ? 18.238 -9.220 10.906 1.00 68.88 127 GLY A N 1
ATOM 1012 C CA . GLY A 1 127 ? 17.606 -10.470 11.331 1.00 68.88 127 GLY A CA 1
ATOM 1013 C C . GLY A 1 127 ? 16.250 -10.311 12.025 1.00 68.88 127 GLY A C 1
ATOM 1014 O O . GLY A 1 127 ? 15.747 -11.284 12.582 1.00 68.88 127 GLY A O 1
ATOM 1015 N N . CYS A 1 128 ? 15.639 -9.122 12.006 1.00 74.81 128 CYS A N 1
ATOM 1016 C CA . CYS A 1 128 ? 14.331 -8.864 12.618 1.00 74.81 128 CYS A CA 1
ATOM 1017 C C . CYS A 1 128 ? 13.342 -8.288 11.578 1.00 74.81 128 CYS A C 1
ATOM 1019 O O . CYS A 1 128 ? 13.104 -7.090 11.547 1.00 74.81 128 CYS A O 1
ATOM 1021 N N . PRO A 1 129 ? 12.751 -9.111 10.692 1.00 77.38 129 PRO A N 1
ATOM 1022 C CA . PRO A 1 129 ? 11.890 -8.604 9.621 1.00 77.38 129 PRO A CA 1
ATOM 1023 C C . PRO A 1 129 ? 10.794 -7.693 10.172 1.00 77.38 129 PRO A C 1
ATOM 1025 O O . PRO A 1 129 ? 10.065 -8.082 11.089 1.00 77.38 129 PRO A O 1
ATOM 1028 N N . MET A 1 130 ? 10.685 -6.491 9.607 1.00 78.50 130 MET A N 1
ATOM 1029 C CA . MET A 1 130 ? 9.684 -5.530 10.056 1.00 78.50 130 MET A CA 1
ATOM 1030 C C . MET A 1 130 ? 8.289 -6.074 9.821 1.00 78.50 130 MET A C 1
ATOM 1032 O O . MET A 1 130 ? 8.008 -6.683 8.788 1.00 78.50 130 MET A O 1
ATOM 1036 N N . ARG A 1 131 ? 7.406 -5.816 10.776 1.00 82.88 131 ARG A N 1
ATOM 1037 C CA . ARG A 1 131 ? 6.018 -6.241 10.734 1.00 82.88 131 ARG A CA 1
ATOM 1038 C C . ARG A 1 131 ? 5.115 -5.080 11.111 1.00 82.88 131 ARG A C 1
ATOM 1040 O O . ARG A 1 131 ? 5.397 -4.354 12.055 1.00 82.88 131 ARG A O 1
ATOM 1047 N N . MET A 1 132 ? 4.022 -4.924 10.385 1.00 83.88 132 MET A N 1
ATOM 1048 C CA . MET A 1 132 ? 2.941 -4.018 10.730 1.00 83.88 132 MET A CA 1
ATOM 1049 C C . MET A 1 132 ? 1.657 -4.821 10.792 1.00 83.88 132 MET A C 1
ATOM 1051 O O . MET A 1 132 ? 1.253 -5.459 9.824 1.00 83.88 132 MET A O 1
ATOM 1055 N N . ASP A 1 133 ? 1.034 -4.808 11.953 1.00 87.94 133 ASP A N 1
ATOM 1056 C CA . ASP A 1 133 ? -0.207 -5.517 12.193 1.00 87.94 133 ASP A CA 1
ATOM 1057 C C . ASP A 1 133 ? -1.398 -4.616 11.887 1.00 87.94 133 ASP A C 1
ATOM 1059 O O . ASP A 1 133 ? -1.348 -3.429 12.197 1.00 87.94 133 ASP A O 1
ATOM 1063 N N . VAL A 1 134 ? -2.460 -5.171 11.304 1.00 86.69 134 VAL A N 1
ATOM 1064 C CA . VAL A 1 134 ? -3.687 -4.437 10.977 1.00 86.69 134 VAL A CA 1
ATOM 1065 C C . VAL A 1 134 ? -4.868 -5.054 11.714 1.00 86.69 134 VAL A C 1
ATOM 1067 O O . VAL A 1 134 ? -5.219 -6.217 11.498 1.00 86.69 134 VAL A O 1
ATOM 1070 N N . ASP A 1 135 ? -5.507 -4.244 12.547 1.00 88.00 135 ASP A N 1
ATOM 1071 C CA . ASP A 1 135 ? -6.684 -4.597 13.328 1.00 88.00 135 ASP A CA 1
ATOM 1072 C C . ASP A 1 135 ? -7.914 -3.838 12.795 1.00 88.00 135 ASP A C 1
ATOM 1074 O O . ASP A 1 135 ? -7.842 -2.643 12.508 1.00 88.00 135 ASP A O 1
ATOM 1078 N N . ALA A 1 136 ? -9.053 -4.517 12.670 1.00 86.38 136 ALA A N 1
ATOM 1079 C CA . ALA A 1 136 ? -10.351 -3.899 12.408 1.00 86.38 136 ALA A CA 1
ATOM 1080 C C . ALA A 1 136 ? -11.069 -3.576 13.721 1.00 86.38 136 ALA A C 1
ATOM 1082 O O . ALA A 1 136 ? -11.056 -4.379 14.658 1.00 86.38 136 ALA A O 1
ATOM 1083 N N . VAL A 1 137 ? -11.732 -2.422 13.773 1.00 86.88 137 VAL A N 1
ATOM 1084 C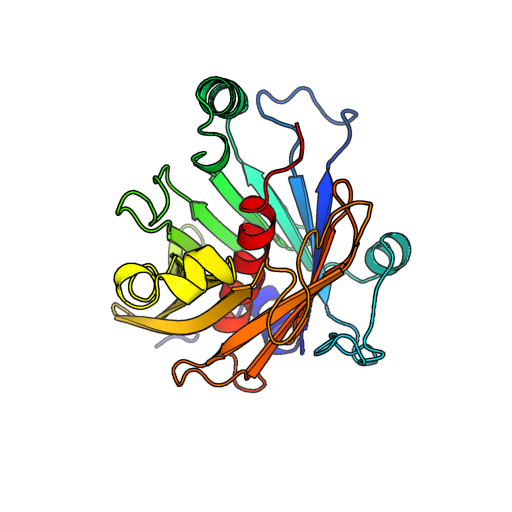 CA . VAL A 1 137 ? -12.526 -1.987 14.926 1.00 86.88 137 VAL A CA 1
ATOM 1085 C C . VAL A 1 137 ? -13.937 -2.558 14.803 1.00 86.88 137 VAL A C 1
ATOM 1087 O O . VAL A 1 137 ? -14.726 -2.157 13.943 1.00 86.88 137 VAL A O 1
ATOM 1090 N N . ARG A 1 138 ? -14.276 -3.513 15.671 1.00 84.31 138 ARG A N 1
ATOM 1091 C CA . ARG A 1 138 ? -15.606 -4.131 15.752 1.00 84.31 138 ARG A CA 1
ATOM 1092 C C . ARG A 1 138 ? -16.225 -3.811 17.109 1.00 84.31 138 ARG A C 1
ATOM 1094 O O . ARG A 1 138 ? -15.957 -4.472 18.107 1.00 84.31 138 ARG A O 1
ATOM 1101 N N . GLY A 1 139 ? -17.047 -2.762 17.149 1.00 81.81 139 GLY A N 1
ATOM 1102 C CA . GLY A 1 139 ? -17.567 -2.232 18.411 1.00 81.81 139 GLY A CA 1
ATOM 1103 C C . GLY A 1 139 ? -16.438 -1.617 19.241 1.00 81.81 139 GLY A C 1
ATOM 1104 O O . GLY A 1 139 ? -15.782 -0.689 18.780 1.00 81.81 139 GLY A O 1
ATOM 1105 N N . SER A 1 140 ? -16.208 -2.132 20.450 1.00 79.81 140 SER A N 1
ATOM 1106 C CA . SER A 1 140 ? -15.085 -1.734 21.314 1.00 79.81 140 SER A CA 1
ATOM 1107 C C . SER A 1 140 ? -13.862 -2.650 21.201 1.00 79.81 140 SER A C 1
ATOM 1109 O O . SER A 1 140 ? -12.888 -2.449 21.923 1.00 79.81 140 SER A O 1
ATOM 1111 N N . GLU A 1 141 ? -13.915 -3.676 20.351 1.00 87.62 141 GLU A N 1
ATOM 1112 C CA . GLU A 1 141 ? -12.853 -4.672 20.219 1.00 87.62 141 GLU A CA 1
ATOM 1113 C C . GLU A 1 141 ? -12.031 -4.467 18.946 1.00 87.62 141 GLU A C 1
ATOM 1115 O O . GLU A 1 141 ? -12.537 -4.060 17.898 1.00 87.62 141 GLU A O 1
ATOM 1120 N N . LEU A 1 142 ? -10.743 -4.787 19.052 1.00 87.94 142 LEU A N 1
ATOM 1121 C CA . LEU A 1 142 ? -9.814 -4.825 17.932 1.00 87.94 142 LEU A CA 1
ATOM 1122 C C . LEU A 1 142 ? -9.624 -6.272 17.501 1.00 87.94 142 LEU A C 1
ATOM 1124 O O . LEU A 1 142 ? -9.131 -7.095 18.273 1.00 87.94 142 LEU A O 1
ATOM 1128 N N . VAL A 1 143 ? -10.003 -6.569 16.262 1.00 88.62 143 VAL A N 1
ATOM 1129 C CA . VAL A 1 143 ? -9.888 -7.906 15.680 1.00 88.62 143 VAL A CA 1
ATOM 1130 C C . VAL A 1 143 ? -8.824 -7.883 14.598 1.00 88.62 143 VAL A C 1
ATOM 1132 O O . VAL A 1 143 ? -8.945 -7.154 13.614 1.00 88.62 143 VAL A O 1
ATOM 1135 N N . ARG A 1 144 ? -7.787 -8.701 14.762 1.00 87.44 144 ARG A N 1
ATOM 1136 C CA . ARG A 1 144 ? -6.711 -8.838 13.781 1.00 87.44 144 ARG A CA 1
ATOM 1137 C C . ARG A 1 144 ? -7.266 -9.327 12.441 1.00 87.44 144 ARG A C 1
ATOM 1139 O O . ARG A 1 144 ? -7.867 -10.396 12.387 1.00 87.44 144 ARG A O 1
ATOM 1146 N N . ILE A 1 145 ? -7.013 -8.584 11.363 1.00 86.62 145 ILE A N 1
ATOM 1147 C CA . ILE A 1 145 ? -7.420 -8.977 9.998 1.00 86.62 145 ILE A CA 1
ATOM 1148 C C . ILE A 1 145 ? -6.240 -9.381 9.114 1.00 86.62 145 ILE A C 1
ATOM 1150 O O . ILE A 1 145 ? -6.398 -10.143 8.160 1.00 86.62 145 ILE A O 1
ATOM 1154 N N . GLY A 1 146 ? -5.038 -8.923 9.449 1.00 87.31 146 GLY A N 1
ATOM 1155 C CA . GLY A 1 146 ? -3.835 -9.291 8.724 1.00 87.31 146 GLY A CA 1
ATOM 1156 C C . GLY A 1 146 ? -2.606 -8.576 9.245 1.00 87.31 146 GLY A C 1
ATOM 1157 O O . GLY A 1 146 ? -2.635 -7.865 10.252 1.00 87.31 146 GLY A O 1
ATOM 1158 N N . CYS A 1 147 ? -1.504 -8.773 8.547 1.00 86.06 147 CYS A N 1
ATOM 1159 C CA . CYS A 1 147 ? -0.292 -8.014 8.766 1.00 86.06 147 CYS A CA 1
ATOM 1160 C C . CYS A 1 147 ? 0.482 -7.904 7.468 1.00 86.06 147 CYS A C 1
ATOM 1162 O O . CYS A 1 147 ? 0.369 -8.742 6.578 1.00 86.06 147 CYS A O 1
ATOM 1164 N N . ALA A 1 148 ? 1.328 -6.899 7.397 1.00 83.88 148 ALA A N 1
ATOM 1165 C CA . ALA A 1 148 ? 2.351 -6.850 6.388 1.00 83.88 148 ALA A CA 1
ATOM 1166 C C . ALA A 1 148 ? 3.712 -7.071 7.022 1.00 83.88 148 ALA A C 1
ATOM 1168 O O . ALA A 1 148 ? 3.985 -6.592 8.127 1.00 83.88 148 ALA A O 1
ATOM 1169 N N . ARG A 1 149 ? 4.560 -7.828 6.341 1.00 83.38 149 ARG A N 1
ATOM 1170 C CA . ARG A 1 149 ? 5.823 -8.283 6.902 1.00 83.38 149 ARG A CA 1
ATOM 1171 C C . ARG A 1 149 ? 6.901 -8.322 5.843 1.00 83.38 149 ARG A C 1
ATOM 1173 O O . ARG A 1 149 ? 6.745 -8.932 4.791 1.00 83.38 149 ARG A O 1
ATOM 1180 N N . GLU A 1 150 ? 8.035 -7.727 6.160 1.00 80.12 150 GLU A N 1
ATOM 1181 C CA . GLU A 1 150 ? 9.226 -7.816 5.334 1.00 80.12 150 GLU A CA 1
ATOM 1182 C C . GLU A 1 150 ? 9.610 -9.285 5.112 1.00 80.12 150 GLU A C 1
ATOM 1184 O O . GLU A 1 150 ? 9.872 -10.049 6.050 1.00 80.12 150 GLU A O 1
ATOM 1189 N N . TYR A 1 151 ? 9.643 -9.694 3.848 1.00 80.00 151 TYR A N 1
ATOM 1190 C CA . TYR A 1 151 ? 10.006 -11.048 3.479 1.00 80.00 151 TYR A CA 1
ATOM 1191 C C . TYR A 1 151 ? 11.523 -11.133 3.352 1.00 80.00 151 TYR A C 1
ATOM 1193 O O . TYR A 1 151 ? 12.106 -10.772 2.332 1.00 80.00 151 TYR A O 1
ATOM 1201 N N . PHE A 1 152 ? 12.167 -11.602 4.425 1.00 71.00 152 PHE A N 1
ATOM 1202 C CA . PHE A 1 152 ? 13.629 -11.674 4.514 1.00 71.00 152 PHE A CA 1
ATOM 1203 C C . PHE A 1 152 ? 14.236 -12.954 3.912 1.00 71.00 152 PHE A C 1
ATOM 1205 O O . PHE A 1 152 ? 15.391 -12.969 3.482 1.00 71.00 152 PHE A O 1
ATOM 1212 N N . SER A 1 153 ? 13.443 -14.026 3.791 1.00 67.81 153 SER A N 1
ATOM 1213 C CA . SER A 1 153 ? 13.917 -15.318 3.275 1.00 67.81 153 SER A CA 1
ATOM 1214 C C . SER A 1 153 ? 14.474 -15.318 1.836 1.00 67.81 153 SER A C 1
ATOM 1216 O O . SER A 1 153 ? 15.263 -16.221 1.545 1.00 67.81 153 SER A O 1
ATOM 1218 N N . PRO A 1 154 ? 14.160 -14.381 0.912 1.00 60.62 154 PRO A N 1
ATOM 1219 C CA . PRO A 1 154 ? 14.818 -14.368 -0.381 1.00 60.62 154 PRO A CA 1
ATOM 1220 C C . PRO A 1 154 ? 16.194 -13.692 -0.332 1.00 60.62 154 PRO A C 1
ATOM 1222 O O . PRO A 1 154 ? 16.983 -13.957 -1.229 1.00 60.62 154 PRO A O 1
ATOM 1225 N N . TYR A 1 155 ? 16.535 -12.863 0.663 1.00 62.78 155 TYR A N 1
ATOM 1226 C CA . TYR A 1 155 ? 17.775 -12.075 0.608 1.00 62.78 155 TYR A CA 1
ATOM 1227 C C . TYR A 1 155 ? 19.037 -12.915 0.791 1.00 62.78 155 TYR A C 1
ATOM 1229 O O . TYR A 1 155 ? 19.964 -12.785 -0.004 1.00 62.78 155 TYR A O 1
ATOM 1237 N N . GLY A 1 156 ? 19.049 -13.831 1.766 1.00 59.34 156 GLY A N 1
ATOM 1238 C CA . GLY A 1 156 ? 20.194 -14.721 1.994 1.00 59.34 156 GLY A CA 1
ATOM 1239 C C . GLY A 1 156 ? 20.475 -15.668 0.820 1.00 59.34 156 GLY A C 1
ATOM 1240 O O . GLY A 1 156 ? 21.622 -16.024 0.573 1.00 59.34 156 GLY A O 1
ATOM 1241 N N . ALA A 1 157 ? 19.439 -16.034 0.056 1.00 63.38 157 ALA A N 1
ATOM 1242 C CA . ALA A 1 157 ? 19.553 -16.891 -1.126 1.00 63.38 157 ALA A CA 1
ATOM 1243 C C . ALA A 1 157 ? 19.700 -16.109 -2.448 1.00 63.38 157 ALA A C 1
ATOM 1245 O O . ALA A 1 157 ? 20.000 -16.700 -3.485 1.00 63.38 157 ALA A O 1
ATOM 1246 N N . LYS A 1 158 ? 19.469 -14.788 -2.443 1.00 64.94 158 LYS A N 1
ATOM 1247 C CA . LYS A 1 158 ? 19.457 -13.927 -3.636 1.00 64.94 158 LYS A CA 1
ATOM 1248 C C . LYS A 1 158 ? 20.223 -12.624 -3.388 1.00 64.94 158 LYS A C 1
ATOM 1250 O O . LYS A 1 158 ? 19.716 -11.544 -3.690 1.00 64.94 158 LYS A O 1
ATOM 1255 N N . CYS A 1 159 ? 21.465 -12.716 -2.904 1.00 68.31 159 CYS A N 1
ATOM 1256 C CA . CYS A 1 159 ? 22.334 -11.554 -2.662 1.00 68.31 159 CYS A CA 1
ATOM 1257 C C . CYS A 1 159 ? 22.403 -10.596 -3.864 1.00 68.31 159 CYS A C 1
ATOM 1259 O O . CYS A 1 159 ? 22.390 -9.388 -3.683 1.00 68.31 159 CYS A O 1
ATOM 1261 N N . TYR A 1 160 ? 22.395 -11.113 -5.098 1.00 72.50 160 TYR A N 1
ATOM 1262 C CA . TYR A 1 160 ? 22.357 -10.288 -6.311 1.00 72.50 160 TYR A CA 1
ATOM 1263 C C . TYR A 1 160 ? 21.098 -9.407 -6.410 1.00 72.50 160 TYR A C 1
ATOM 1265 O O . TYR A 1 160 ? 21.173 -8.237 -6.768 1.00 72.50 160 TYR A O 1
ATOM 1273 N N . VAL A 1 161 ? 19.929 -9.946 -6.061 1.00 74.56 161 VAL A N 1
ATOM 1274 C CA . VAL A 1 161 ? 18.648 -9.226 -6.136 1.00 74.56 161 VAL A CA 1
ATOM 1275 C C . VAL A 1 161 ? 18.606 -8.090 -5.111 1.00 74.56 161 VAL A C 1
ATOM 1277 O O . VAL A 1 161 ? 18.123 -7.004 -5.418 1.00 74.56 161 VAL A O 1
ATOM 1280 N N . LEU A 1 162 ? 19.177 -8.299 -3.924 1.00 72.62 162 LEU A N 1
ATOM 1281 C CA . LEU A 1 162 ? 19.286 -7.246 -2.918 1.00 72.62 162 LEU A CA 1
ATOM 1282 C C . LEU A 1 162 ? 20.383 -6.229 -3.261 1.00 72.62 162 LEU A C 1
ATOM 1284 O O . LEU A 1 162 ? 20.121 -5.035 -3.295 1.00 72.62 162 LEU A O 1
ATOM 1288 N N . CYS A 1 163 ? 21.610 -6.684 -3.518 1.00 72.25 163 CYS A N 1
ATOM 1289 C CA . CYS A 1 163 ? 22.772 -5.803 -3.639 1.00 72.25 163 CYS A CA 1
ATOM 1290 C C . CYS A 1 163 ? 22.870 -5.108 -4.999 1.00 72.25 163 CYS A C 1
ATOM 1292 O O . CYS A 1 163 ? 23.379 -3.995 -5.071 1.00 72.25 163 CYS A O 1
ATOM 1294 N N . CYS A 1 164 ? 22.429 -5.759 -6.078 1.00 73.88 164 CYS A N 1
ATOM 1295 C CA . CYS A 1 164 ? 22.556 -5.219 -7.433 1.00 73.88 164 CYS A CA 1
ATOM 1296 C C . CYS A 1 164 ? 21.244 -4.639 -7.954 1.00 73.88 164 CYS A C 1
ATOM 1298 O O . CYS A 1 164 ? 21.283 -3.658 -8.687 1.00 73.88 164 CYS A O 1
ATOM 1300 N N . LEU A 1 165 ? 20.098 -5.224 -7.589 1.00 76.69 165 LEU A N 1
ATOM 1301 C CA . LEU A 1 165 ? 18.786 -4.723 -8.012 1.00 76.69 165 LEU A CA 1
ATOM 1302 C C . LEU A 1 165 ? 18.078 -3.907 -6.924 1.00 76.69 165 LEU A C 1
ATOM 1304 O O . LEU A 1 165 ? 16.951 -3.479 -7.154 1.00 76.69 165 LEU A O 1
ATOM 1308 N N . CYS A 1 166 ? 18.679 -3.722 -5.740 1.00 79.50 166 CYS A N 1
ATOM 1309 C CA . CYS A 1 166 ? 18.056 -3.027 -4.604 1.00 79.50 166 CYS A CA 1
ATOM 1310 C C . CYS A 1 166 ? 16.598 -3.463 -4.392 1.00 79.50 166 CYS A C 1
ATOM 1312 O O . CYS A 1 166 ? 15.718 -2.633 -4.174 1.00 79.50 166 CYS A O 1
ATOM 1314 N N . THR A 1 167 ? 16.321 -4.756 -4.595 1.00 81.44 167 THR A N 1
ATOM 1315 C CA . THR A 1 167 ? 14.953 -5.259 -4.638 1.00 81.44 167 THR A CA 1
ATOM 1316 C C . THR A 1 167 ? 14.569 -5.797 -3.281 1.00 81.44 167 THR A C 1
ATOM 1318 O O . THR A 1 167 ? 15.218 -6.720 -2.793 1.00 81.44 167 THR A O 1
ATOM 1321 N N . THR A 1 168 ? 13.490 -5.264 -2.722 1.00 80.44 168 THR A N 1
ATOM 1322 C CA . THR A 1 168 ? 12.894 -5.701 -1.467 1.00 80.44 168 THR A CA 1
ATOM 1323 C C . THR A 1 168 ? 11.546 -6.386 -1.689 1.00 80.44 168 THR A C 1
ATOM 1325 O O . THR A 1 168 ? 10.906 -6.231 -2.734 1.00 80.44 168 THR A O 1
ATOM 1328 N N . TYR A 1 169 ? 11.155 -7.221 -0.728 1.00 83.62 169 TYR A N 1
ATOM 1329 C CA . TYR A 1 169 ? 9.908 -7.980 -0.760 1.00 83.62 169 TYR A CA 1
ATOM 1330 C C . TYR A 1 169 ? 9.143 -7.760 0.535 1.00 83.62 169 TYR A C 1
ATOM 1332 O O . TYR A 1 169 ? 9.712 -7.890 1.621 1.00 83.62 169 TYR A O 1
ATOM 1340 N N . THR A 1 170 ? 7.851 -7.477 0.420 1.00 83.69 170 THR A N 1
ATOM 1341 C CA . THR A 1 170 ? 6.955 -7.450 1.575 1.00 83.69 170 THR A CA 1
ATOM 1342 C C . THR A 1 170 ? 5.760 -8.345 1.340 1.00 83.69 170 THR A C 1
ATOM 1344 O O . THR A 1 170 ? 5.016 -8.144 0.382 1.00 83.69 170 THR A O 1
ATOM 1347 N N . ASP A 1 171 ? 5.572 -9.304 2.236 1.00 86.25 171 ASP A N 1
ATOM 1348 C CA . ASP A 1 171 ? 4.404 -10.164 2.265 1.00 86.25 171 ASP A CA 1
ATOM 1349 C C . ASP A 1 171 ? 3.217 -9.421 2.878 1.00 86.25 171 ASP A C 1
ATOM 1351 O O . ASP A 1 171 ? 3.330 -8.759 3.912 1.00 86.25 171 ASP A O 1
ATOM 1355 N N . ILE A 1 172 ? 2.075 -9.556 2.217 1.00 85.19 172 ILE A N 1
ATOM 1356 C CA . ILE A 1 172 ? 0.759 -9.155 2.686 1.00 85.19 172 ILE A CA 1
ATOM 1357 C C . ILE A 1 172 ? 0.069 -10.422 3.163 1.00 85.19 172 ILE A C 1
ATOM 1359 O O . ILE A 1 172 ? -0.401 -11.243 2.365 1.00 85.19 172 ILE A O 1
ATOM 1363 N N . ASP A 1 173 ? 0.032 -10.580 4.476 1.00 85.94 173 ASP A N 1
ATOM 1364 C CA . ASP A 1 173 ? -0.529 -11.741 5.132 1.00 85.94 173 ASP A CA 1
ATOM 1365 C C . ASP A 1 173 ? -1.946 -11.433 5.630 1.00 85.94 173 ASP A C 1
ATOM 1367 O O . ASP A 1 173 ? -2.212 -10.399 6.251 1.00 85.94 173 ASP A O 1
ATOM 1371 N N . ARG A 1 174 ? -2.867 -12.366 5.392 1.00 86.19 174 ARG A N 1
ATOM 1372 C CA . ARG A 1 174 ? -4.239 -12.319 5.904 1.00 86.19 174 ARG A CA 1
ATOM 1373 C C . ARG A 1 174 ? -4.387 -13.262 7.086 1.00 86.19 174 ARG A C 1
ATOM 1375 O O . ARG A 1 174 ? -3.883 -14.385 7.039 1.00 86.19 174 ARG A O 1
ATOM 1382 N N . CYS A 1 175 ? -5.147 -12.833 8.088 1.00 83.44 175 CYS A N 1
ATOM 1383 C CA . CYS A 1 175 ? -5.649 -13.723 9.126 1.00 83.44 175 CYS A CA 1
ATOM 1384 C C . CYS A 1 175 ? -6.950 -14.390 8.658 1.00 83.44 175 CYS A C 1
ATOM 1386 O O . CYS A 1 175 ? -7.921 -13.715 8.318 1.00 83.44 175 CYS A O 1
ATOM 1388 N N . ASP A 1 176 ? -6.951 -15.718 8.619 1.00 74.31 176 ASP A N 1
ATOM 1389 C CA . ASP A 1 176 ? -8.122 -16.557 8.368 1.00 74.31 176 ASP A CA 1
ATOM 1390 C C . ASP A 1 176 ? -8.345 -17.437 9.604 1.00 74.31 176 ASP A C 1
ATOM 1392 O O . ASP A 1 176 ? -7.711 -18.481 9.783 1.00 74.31 176 ASP A O 1
ATOM 1396 N N . GLY A 1 177 ? -9.149 -16.928 10.541 1.00 71.44 177 GLY A N 1
ATOM 1397 C CA . GLY A 1 177 ? -9.185 -17.444 11.909 1.00 71.44 177 GLY A CA 1
ATOM 1398 C C . GLY A 1 177 ? -7.821 -17.289 12.592 1.00 71.44 177 GLY A C 1
ATOM 1399 O O . GLY A 1 177 ? -7.249 -16.200 12.598 1.00 71.44 177 GLY A O 1
ATOM 1400 N N . ASP A 1 178 ? -7.289 -18.390 13.127 1.00 69.38 178 ASP A N 1
ATOM 1401 C CA . ASP A 1 178 ? -5.974 -18.421 13.786 1.00 69.38 178 ASP A CA 1
ATOM 1402 C C . ASP A 1 178 ? -4.800 -18.585 12.800 1.00 69.38 178 ASP A C 1
ATOM 1404 O O . ASP A 1 178 ? -3.633 -18.491 13.190 1.00 69.38 178 ASP A O 1
ATOM 1408 N N . ALA A 1 179 ? -5.078 -18.848 11.518 1.00 76.94 179 ALA A N 1
ATOM 1409 C CA . ALA A 1 179 ? -4.051 -19.059 10.507 1.00 76.94 179 ALA A CA 1
ATOM 1410 C C . ALA A 1 179 ? -3.660 -17.743 9.824 1.00 76.94 179 ALA A C 1
ATOM 1412 O O . ALA A 1 179 ? -4.507 -16.927 9.466 1.00 76.94 179 ALA A O 1
ATOM 1413 N N . ILE A 1 180 ? -2.358 -17.560 9.596 1.00 82.06 180 ILE A N 1
ATOM 1414 C CA . ILE A 1 180 ? -1.812 -16.450 8.813 1.00 82.06 180 ILE A CA 1
ATOM 1415 C C . ILE A 1 180 ? -1.334 -17.011 7.475 1.00 82.06 180 ILE A C 1
ATOM 1417 O O . ILE A 1 180 ? -0.510 -17.927 7.452 1.00 82.06 180 ILE A O 1
ATOM 1421 N N . ALA A 1 181 ? -1.845 -16.469 6.371 1.00 86.75 181 ALA A N 1
ATOM 1422 C CA . ALA A 1 181 ? -1.467 -16.889 5.026 1.00 86.75 181 ALA A CA 1
ATOM 1423 C C . ALA A 1 181 ? -1.106 -15.690 4.149 1.00 86.75 181 ALA A C 1
ATOM 1425 O O . ALA A 1 181 ? -1.875 -14.731 4.043 1.00 86.75 181 ALA A O 1
ATOM 1426 N N . THR A 1 182 ? 0.039 -15.781 3.474 1.00 87.62 182 THR A N 1
ATOM 1427 C CA . THR A 1 182 ? 0.472 -14.790 2.488 1.00 87.62 182 THR A CA 1
ATOM 1428 C C . THR A 1 182 ? -0.457 -14.811 1.284 1.00 87.62 182 THR A C 1
ATOM 1430 O O . THR A 1 182 ? -0.623 -15.839 0.625 1.00 87.62 182 THR A O 1
ATOM 1433 N N . ARG A 1 183 ? -1.075 -13.665 0.997 1.00 85.81 183 ARG A N 1
ATOM 1434 C CA . ARG A 1 183 ? -1.958 -13.479 -0.161 1.00 85.81 183 ARG A CA 1
ATOM 1435 C C . ARG A 1 183 ? -1.205 -12.876 -1.330 1.00 85.81 183 ARG A C 1
ATOM 1437 O O . ARG A 1 183 ? -1.257 -13.409 -2.439 1.00 85.81 183 ARG A O 1
ATOM 1444 N N . TYR A 1 184 ? -0.459 -11.815 -1.050 1.00 86.12 184 TYR A N 1
ATOM 1445 C CA . TYR A 1 184 ? 0.314 -11.094 -2.048 1.00 86.12 184 TYR A CA 1
ATOM 1446 C C . TYR A 1 184 ? 1.698 -10.763 -1.516 1.00 86.12 184 TYR A C 1
ATOM 1448 O O . TYR A 1 184 ? 1.889 -10.638 -0.311 1.00 86.12 184 TYR A O 1
ATOM 1456 N N . THR A 1 185 ? 2.644 -10.557 -2.420 1.00 87.06 185 THR A N 1
ATOM 1457 C CA . THR A 1 185 ? 3.960 -10.018 -2.089 1.00 87.06 185 THR A CA 1
ATOM 1458 C C . THR A 1 185 ? 4.211 -8.796 -2.957 1.00 87.06 185 THR A C 1
ATOM 1460 O O . THR A 1 185 ? 4.181 -8.876 -4.186 1.00 87.06 185 THR A O 1
ATOM 1463 N N . VAL A 1 186 ? 4.487 -7.657 -2.332 1.00 85.56 186 VAL A N 1
ATOM 1464 C CA . VAL A 1 186 ? 4.946 -6.457 -3.032 1.00 85.56 186 VAL A CA 1
ATOM 1465 C C . VAL A 1 186 ? 6.432 -6.621 -3.321 1.00 85.56 186 VAL A C 1
ATOM 1467 O O . VAL A 1 186 ? 7.224 -6.833 -2.401 1.00 85.56 186 VAL A O 1
ATOM 1470 N N . ARG A 1 187 ? 6.812 -6.526 -4.597 1.00 86.94 187 ARG A N 1
ATOM 1471 C CA . ARG A 1 187 ? 8.203 -6.526 -5.056 1.00 86.94 187 ARG A CA 1
ATOM 1472 C C . ARG A 1 187 ? 8.604 -5.118 -5.479 1.00 86.94 187 ARG A C 1
ATOM 1474 O O . ARG A 1 187 ? 8.223 -4.639 -6.550 1.00 86.94 187 ARG A O 1
ATOM 1481 N N . THR A 1 188 ? 9.441 -4.498 -4.664 1.00 84.25 188 THR A N 1
ATOM 1482 C CA . THR A 1 188 ? 9.972 -3.145 -4.842 1.00 84.25 188 THR A CA 1
ATOM 1483 C C . THR A 1 188 ? 11.405 -3.225 -5.332 1.00 84.25 188 THR A C 1
ATOM 1485 O O . THR A 1 188 ? 12.306 -3.502 -4.556 1.00 84.25 188 THR A O 1
ATOM 1488 N N . ASN A 1 189 ? 11.634 -3.008 -6.626 1.00 84.25 189 ASN A N 1
ATOM 1489 C CA . ASN A 1 189 ? 12.977 -2.829 -7.186 1.00 84.25 189 ASN A CA 1
ATOM 1490 C C . ASN A 1 189 ? 13.303 -1.333 -7.186 1.00 84.25 189 ASN A C 1
ATOM 1492 O O . ASN A 1 189 ? 12.509 -0.574 -7.732 1.00 84.25 189 ASN A O 1
ATOM 1496 N N . LEU A 1 190 ? 14.432 -0.923 -6.599 1.00 81.94 190 LEU A N 1
ATOM 1497 C CA . LEU A 1 190 ? 14.877 0.479 -6.538 1.00 81.94 190 LEU A CA 1
ATOM 1498 C C . LEU A 1 190 ? 16.108 0.774 -7.427 1.00 81.94 190 LEU A C 1
ATOM 1500 O O . LEU A 1 190 ? 16.667 1.868 -7.376 1.00 81.94 190 LEU A O 1
ATOM 1504 N N . CYS A 1 191 ? 16.561 -0.181 -8.245 1.00 81.94 191 CYS A N 1
ATOM 1505 C CA . CYS A 1 191 ? 17.688 -0.004 -9.165 1.00 81.94 191 CYS A CA 1
ATOM 1506 C C . CYS A 1 191 ? 17.290 0.723 -10.462 1.00 81.94 191 CYS A C 1
ATOM 1508 O O . CYS A 1 191 ? 16.129 0.783 -10.876 1.00 81.94 191 CYS A O 1
ATOM 1510 N N . CYS A 1 192 ? 18.309 1.206 -11.182 1.00 83.81 192 CYS A N 1
ATOM 1511 C CA . CYS A 1 192 ? 18.210 1.615 -12.587 1.00 83.81 192 CYS A CA 1
ATOM 1512 C C . CYS A 1 192 ? 17.879 0.443 -13.524 1.00 83.81 192 CYS A C 1
ATOM 1514 O O . CYS A 1 192 ? 17.613 0.642 -14.707 1.00 83.81 192 CYS A O 1
ATOM 1516 N N . CYS A 1 193 ? 17.982 -0.776 -13.003 1.00 80.31 193 CYS A N 1
ATOM 1517 C CA . CYS A 1 193 ? 18.081 -2.023 -13.721 1.00 80.31 193 CYS A CA 1
ATOM 1518 C C . CYS A 1 193 ? 16.972 -2.987 -13.284 1.00 80.31 193 CYS A C 1
ATOM 1520 O O . CYS A 1 193 ? 16.680 -3.131 -12.098 1.00 80.31 193 CYS A O 1
ATOM 1522 N N . GLY A 1 194 ? 16.348 -3.667 -14.243 1.00 80.00 194 GLY A N 1
ATOM 1523 C CA . GLY A 1 194 ? 15.205 -4.544 -14.000 1.00 80.00 194 GLY A CA 1
ATOM 1524 C C . GLY A 1 194 ? 14.131 -4.365 -15.063 1.00 80.00 194 GLY A C 1
ATOM 1525 O O . GLY A 1 194 ? 14.413 -3.866 -16.149 1.00 80.00 194 GLY A O 1
ATOM 1526 N N . ARG A 1 195 ? 12.900 -4.780 -14.741 1.00 85.44 195 ARG A N 1
ATOM 1527 C CA . ARG A 1 195 ? 11.739 -4.624 -15.632 1.00 85.44 195 ARG A CA 1
ATOM 1528 C C . ARG A 1 195 ? 11.437 -3.150 -15.907 1.00 85.44 195 ARG A C 1
ATOM 1530 O O . ARG A 1 195 ? 11.226 -2.767 -17.047 1.00 85.44 195 ARG A O 1
ATOM 1537 N N . VAL A 1 196 ? 11.458 -2.343 -14.852 1.00 86.81 196 VAL A N 1
ATOM 1538 C CA . VAL A 1 196 ? 11.316 -0.889 -14.901 1.00 86.81 196 VAL A CA 1
ATOM 1539 C C . VAL A 1 196 ? 12.519 -0.264 -14.204 1.00 86.81 196 VAL A C 1
ATOM 1541 O O . VAL A 1 196 ? 13.034 -0.808 -13.226 1.00 86.81 196 VAL A O 1
ATOM 1544 N N . ASN A 1 197 ? 12.991 0.870 -14.716 1.00 87.38 197 ASN A N 1
ATOM 1545 C CA . ASN A 1 197 ? 13.950 1.688 -13.988 1.00 87.38 197 ASN A CA 1
ATOM 1546 C C . ASN A 1 197 ? 13.158 2.394 -12.886 1.00 87.38 197 ASN A C 1
ATOM 1548 O O . ASN A 1 197 ? 12.300 3.207 -13.213 1.00 87.38 197 ASN A O 1
ATOM 1552 N N . ASN A 1 198 ? 13.467 2.137 -11.619 1.00 86.50 198 ASN A N 1
ATOM 1553 C CA . ASN A 1 198 ? 12.847 2.794 -10.459 1.00 86.50 198 ASN A CA 1
ATOM 1554 C C . ASN A 1 198 ? 13.858 3.596 -9.634 1.00 86.50 198 ASN A C 1
ATOM 1556 O O . ASN A 1 198 ? 13.492 4.199 -8.631 1.00 86.50 198 ASN A O 1
ATOM 1560 N N . CYS A 1 199 ? 15.122 3.650 -10.062 1.00 84.06 199 CYS A N 1
ATOM 1561 C CA . CYS A 1 199 ? 16.127 4.465 -9.392 1.00 84.06 199 CYS A CA 1
ATOM 1562 C C . CYS A 1 199 ? 15.664 5.915 -9.307 1.00 84.06 199 CYS A C 1
ATOM 1564 O O . CYS A 1 199 ? 15.208 6.472 -10.311 1.00 84.06 199 CYS A O 1
ATOM 1566 N N . CYS A 1 200 ? 15.778 6.484 -8.107 1.00 79.19 200 CYS A N 1
ATOM 1567 C CA . CYS A 1 200 ? 15.331 7.829 -7.765 1.00 79.19 200 CYS A CA 1
ATOM 1568 C C . CYS A 1 200 ? 13.827 8.072 -7.980 1.00 79.19 200 CYS A C 1
ATOM 1570 O O . CYS A 1 200 ? 13.424 9.228 -8.071 1.00 79.19 200 CYS A O 1
ATOM 1572 N N . GLY A 1 201 ? 12.997 7.032 -8.085 1.00 81.94 201 GLY A N 1
ATOM 1573 C CA . GLY A 1 201 ? 11.545 7.192 -8.120 1.00 81.94 201 GLY A CA 1
ATOM 1574 C C . GLY A 1 201 ? 11.038 7.932 -6.878 1.00 81.94 201 GLY A C 1
ATOM 1575 O O . GLY A 1 201 ? 11.604 7.788 -5.799 1.00 81.94 201 GLY A O 1
ATOM 1576 N N . GLY A 1 202 ? 10.031 8.793 -7.037 1.00 76.00 202 GLY A N 1
ATOM 1577 C CA . GLY A 1 202 ? 9.516 9.627 -5.941 1.00 76.00 202 GLY A CA 1
ATOM 1578 C C . GLY A 1 202 ? 10.401 10.821 -5.550 1.00 76.00 202 GLY A C 1
ATOM 1579 O O . GLY A 1 202 ? 10.109 11.509 -4.565 1.00 76.00 202 GLY A O 1
ATOM 1580 N N . THR A 1 203 ? 11.466 11.103 -6.308 1.00 76.38 203 THR A N 1
ATOM 1581 C CA . THR A 1 203 ? 12.344 12.268 -6.102 1.00 76.38 203 THR A CA 1
ATOM 1582 C C . THR A 1 203 ? 11.983 13.416 -7.054 1.00 76.38 203 THR A C 1
ATOM 1584 O O . THR A 1 203 ? 11.291 13.213 -8.056 1.00 76.38 203 THR A O 1
ATOM 1587 N N . PRO A 1 204 ? 12.473 14.650 -6.819 1.00 72.62 204 PRO A N 1
ATOM 1588 C CA . PRO A 1 204 ? 12.263 15.755 -7.755 1.00 72.62 204 PRO A CA 1
ATOM 1589 C C . PRO A 1 204 ? 12.753 15.472 -9.184 1.00 72.62 204 PRO A C 1
ATOM 1591 O O . PRO A 1 204 ? 12.149 15.972 -10.131 1.00 72.62 204 PRO A O 1
ATOM 1594 N N . GLY A 1 205 ? 13.818 14.672 -9.335 1.00 74.19 205 GLY A N 1
ATOM 1595 C CA . GLY A 1 205 ? 14.411 14.321 -10.630 1.00 74.19 205 GLY A CA 1
ATOM 1596 C C . GLY A 1 205 ? 13.690 13.191 -11.367 1.00 74.19 205 GLY A C 1
ATOM 1597 O O . GLY A 1 205 ? 13.829 13.072 -12.583 1.00 74.19 205 GLY A O 1
ATOM 1598 N N . LYS A 1 206 ? 12.901 12.384 -10.652 1.00 82.56 206 LYS A N 1
ATOM 1599 C CA . LYS A 1 206 ? 12.066 11.334 -11.228 1.00 82.56 206 LYS A CA 1
ATOM 1600 C C . LYS A 1 206 ? 10.874 11.063 -10.322 1.00 82.56 206 LYS A C 1
ATOM 1602 O O . LYS A 1 206 ? 10.999 10.503 -9.236 1.00 82.56 206 LYS A O 1
ATOM 1607 N N . ARG A 1 207 ? 9.709 11.486 -10.796 1.00 82.94 207 ARG A N 1
ATOM 1608 C CA . ARG A 1 207 ? 8.483 11.560 -9.997 1.00 82.94 207 ARG A CA 1
ATOM 1609 C C . ARG A 1 207 ? 7.616 10.311 -10.076 1.00 82.94 207 ARG A C 1
ATOM 1611 O O . ARG A 1 207 ? 6.515 10.312 -9.541 1.00 82.94 207 ARG A O 1
ATOM 1618 N N . ASP A 1 208 ? 8.080 9.278 -10.761 1.00 86.56 208 ASP A N 1
ATOM 1619 C CA . ASP A 1 208 ? 7.346 8.042 -10.966 1.00 86.56 208 ASP A CA 1
ATOM 1620 C C . ASP A 1 208 ? 8.185 6.811 -10.605 1.00 86.56 208 ASP A C 1
ATOM 1622 O O . ASP A 1 208 ? 9.398 6.760 -10.839 1.00 86.56 208 ASP A O 1
ATOM 1626 N N . ALA A 1 209 ? 7.520 5.819 -10.016 1.00 87.81 209 ALA A N 1
ATOM 1627 C CA . ALA A 1 209 ? 8.050 4.475 -9.803 1.00 87.81 209 ALA A CA 1
ATOM 1628 C C . ALA A 1 209 ? 6.926 3.447 -9.946 1.00 87.81 209 ALA A C 1
ATOM 1630 O O . ALA A 1 209 ? 5.783 3.719 -9.575 1.00 87.81 209 ALA A O 1
ATOM 1631 N N . ILE A 1 210 ? 7.243 2.263 -10.466 1.00 89.50 210 ILE A N 1
ATOM 1632 C CA . ILE A 1 210 ? 6.265 1.188 -10.662 1.00 89.50 210 ILE A CA 1
ATOM 1633 C C . ILE A 1 210 ? 6.745 -0.059 -9.926 1.00 89.50 210 ILE A C 1
ATOM 1635 O O . ILE A 1 210 ? 7.837 -0.567 -10.178 1.00 89.50 210 ILE A O 1
ATOM 1639 N N . TYR A 1 211 ? 5.919 -0.583 -9.031 1.00 88.06 211 TYR A N 1
ATOM 1640 C CA . TYR A 1 211 ? 6.209 -1.788 -8.262 1.00 88.06 211 TYR A CA 1
ATOM 1641 C C . TYR A 1 211 ? 5.240 -2.906 -8.628 1.00 88.06 211 TYR A C 1
ATOM 1643 O O . TYR A 1 211 ? 4.113 -2.665 -9.062 1.00 88.06 211 TYR A O 1
ATOM 1651 N N . ASP A 1 212 ? 5.695 -4.146 -8.475 1.00 88.38 212 ASP A N 1
ATOM 1652 C CA . ASP A 1 212 ? 4.910 -5.316 -8.852 1.00 88.38 212 ASP A CA 1
ATOM 1653 C C . ASP A 1 212 ? 4.226 -5.916 -7.628 1.00 88.38 212 ASP A C 1
ATOM 1655 O O . ASP A 1 212 ? 4.843 -6.076 -6.573 1.00 88.38 212 ASP A O 1
ATOM 1659 N N . ILE A 1 213 ? 2.969 -6.311 -7.797 1.00 87.31 213 ILE A N 1
ATOM 1660 C CA . ILE A 1 213 ? 2.228 -7.095 -6.814 1.00 87.31 213 ILE A CA 1
ATOM 1661 C C . ILE A 1 213 ? 2.177 -8.521 -7.329 1.00 87.31 213 ILE A C 1
ATOM 1663 O O . ILE A 1 213 ? 1.628 -8.797 -8.398 1.00 87.31 213 ILE A O 1
ATOM 1667 N N . LEU A 1 214 ? 2.791 -9.422 -6.576 1.00 88.19 214 LEU A N 1
ATOM 1668 C CA . LEU A 1 214 ? 2.897 -10.831 -6.905 1.00 88.19 214 LEU A CA 1
ATOM 1669 C C . LEU A 1 214 ? 1.828 -11.611 -6.141 1.00 88.19 214 LEU A C 1
ATOM 1671 O O . LEU A 1 214 ? 1.619 -11.368 -4.956 1.00 88.19 214 LEU A O 1
ATOM 1675 N N . ALA A 1 215 ? 1.184 -12.575 -6.790 1.00 88.44 215 ALA A N 1
ATOM 1676 C CA . ALA A 1 215 ? 0.418 -13.599 -6.083 1.00 88.44 215 ALA A CA 1
ATOM 1677 C C . ALA A 1 215 ? 1.359 -14.566 -5.345 1.00 88.44 215 ALA A C 1
ATOM 1679 O O . ALA A 1 215 ? 2.558 -14.613 -5.627 1.00 88.44 215 ALA A O 1
ATOM 1680 N N . ALA A 1 216 ? 0.809 -15.421 -4.478 1.00 83.88 216 ALA A N 1
ATOM 1681 C CA . ALA A 1 216 ? 1.568 -16.458 -3.763 1.00 83.88 216 ALA A CA 1
ATOM 1682 C C . ALA A 1 216 ? 2.418 -17.366 -4.687 1.00 83.88 216 ALA A C 1
ATOM 1684 O O . ALA A 1 216 ? 3.473 -17.853 -4.290 1.00 83.88 216 ALA A O 1
ATOM 1685 N N . GLY A 1 217 ? 1.995 -17.563 -5.943 1.00 83.38 217 GLY A N 1
ATOM 1686 C CA . GLY A 1 217 ? 2.751 -18.307 -6.960 1.00 83.38 217 GLY A CA 1
ATOM 1687 C C . GLY A 1 217 ? 3.917 -17.541 -7.608 1.00 83.38 217 GLY A C 1
ATOM 1688 O O . GLY A 1 217 ? 4.594 -18.090 -8.471 1.00 83.38 217 GLY A O 1
ATOM 1689 N N . GLY A 1 218 ? 4.143 -16.276 -7.241 1.00 86.31 218 GLY A N 1
ATOM 1690 C CA . GLY A 1 218 ? 5.219 -15.421 -7.757 1.00 86.31 218 GLY A CA 1
ATOM 1691 C C . GLY A 1 218 ? 4.914 -14.692 -9.072 1.00 86.31 218 GLY A C 1
ATOM 1692 O O . GLY A 1 218 ? 5.742 -13.902 -9.527 1.00 86.31 218 GLY A O 1
ATOM 1693 N N . ASN A 1 219 ? 3.744 -14.921 -9.672 1.00 90.88 219 ASN A N 1
ATOM 1694 C CA . ASN A 1 219 ? 3.302 -14.213 -10.875 1.00 90.88 219 ASN A CA 1
ATOM 1695 C C . ASN A 1 219 ? 2.805 -12.809 -10.526 1.00 90.88 219 ASN A C 1
ATOM 1697 O O . ASN A 1 219 ? 2.089 -12.643 -9.537 1.00 90.88 219 ASN A O 1
ATOM 1701 N N . THR A 1 220 ? 3.133 -11.819 -11.357 1.00 90.00 220 THR A N 1
ATOM 1702 C CA . THR A 1 220 ? 2.582 -10.466 -11.226 1.00 90.00 220 THR A CA 1
ATOM 1703 C C . THR A 1 220 ? 1.087 -10.481 -11.532 1.00 90.00 220 THR A C 1
ATOM 1705 O O . THR A 1 220 ? 0.681 -10.934 -12.601 1.00 90.00 220 THR A O 1
ATOM 1708 N N . VAL A 1 221 ? 0.282 -9.987 -10.594 1.00 88.88 221 VAL A N 1
ATOM 1709 C CA . VAL A 1 221 ? -1.185 -9.905 -10.701 1.00 88.88 221 VAL A CA 1
ATOM 1710 C C . VAL A 1 221 ? -1.708 -8.475 -10.690 1.00 88.88 221 VAL A C 1
ATOM 1712 O O . VAL A 1 221 ? -2.845 -8.247 -11.086 1.00 88.88 221 VAL A O 1
ATOM 1715 N N . SER A 1 222 ? -0.895 -7.519 -10.239 1.00 88.25 222 SER A N 1
ATOM 1716 C CA . SER A 1 222 ? -1.215 -6.095 -10.278 1.00 88.25 222 SER A CA 1
ATOM 1717 C C . SER A 1 222 ? 0.056 -5.247 -10.146 1.00 88.25 222 SER A C 1
ATOM 1719 O O . SER A 1 222 ? 1.164 -5.775 -9.987 1.00 88.25 222 SER A O 1
ATOM 1721 N N . HIS A 1 223 ? -0.110 -3.929 -10.190 1.00 87.75 223 HIS A N 1
ATOM 1722 C CA . HIS A 1 223 ? 0.949 -2.942 -10.067 1.00 87.75 223 HIS A CA 1
ATOM 1723 C C . HIS A 1 223 ? 0.591 -1.859 -9.049 1.00 87.75 223 HIS A C 1
ATOM 1725 O O . HIS A 1 223 ? -0.574 -1.509 -8.850 1.00 87.75 223 HIS A O 1
ATOM 1731 N N . LEU A 1 224 ? 1.632 -1.309 -8.432 1.00 87.94 224 LEU A N 1
ATOM 1732 C CA . LEU A 1 224 ? 1.575 -0.076 -7.663 1.00 87.94 224 LEU A CA 1
ATOM 1733 C C . LEU A 1 22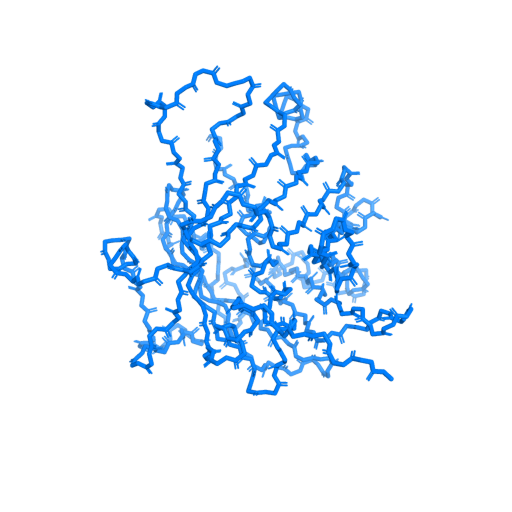4 ? 2.331 1.003 -8.431 1.00 87.94 224 LEU A C 1
ATOM 1735 O O . LEU A 1 224 ? 3.514 0.832 -8.717 1.00 87.94 224 LEU A O 1
ATOM 1739 N N . HIS A 1 225 ? 1.680 2.125 -8.708 1.00 89.69 225 HIS A N 1
ATOM 1740 C CA . HIS A 1 225 ? 2.310 3.280 -9.337 1.00 89.69 225 HIS A CA 1
ATOM 1741 C C . HIS A 1 225 ? 2.464 4.408 -8.312 1.00 89.69 225 HIS A C 1
ATOM 1743 O O . HIS A 1 225 ? 1.478 4.986 -7.856 1.00 89.69 225 HIS A O 1
ATOM 1749 N N . LEU A 1 226 ? 3.706 4.712 -7.943 1.00 87.38 226 LEU A N 1
ATOM 1750 C CA . LEU A 1 226 ? 4.063 5.909 -7.188 1.00 87.38 226 LEU A CA 1
ATOM 1751 C C . LEU A 1 226 ? 4.122 7.095 -8.149 1.00 87.38 226 LEU A C 1
ATOM 1753 O O . LEU A 1 226 ? 4.795 7.023 -9.173 1.00 87.38 226 LEU A O 1
ATOM 1757 N N . VAL A 1 227 ? 3.459 8.188 -7.785 1.00 87.12 227 VAL A N 1
ATOM 1758 C CA . VAL A 1 227 ? 3.425 9.446 -8.530 1.00 87.12 227 VAL A CA 1
ATOM 1759 C C . VAL A 1 227 ? 3.690 10.610 -7.592 1.00 87.12 227 VAL A C 1
ATOM 1761 O O . VAL A 1 227 ? 3.112 10.703 -6.513 1.00 87.12 227 VAL A O 1
ATOM 1764 N N . GLY A 1 228 ? 4.524 11.546 -8.022 1.00 79.44 228 GLY A N 1
ATOM 1765 C CA . GLY A 1 228 ? 4.826 12.760 -7.279 1.00 79.44 228 GLY A CA 1
ATOM 1766 C C . GLY A 1 228 ? 6.239 12.769 -6.714 1.00 79.44 228 GLY A C 1
ATOM 1767 O O . GLY A 1 228 ? 7.122 12.041 -7.154 1.00 79.44 228 GLY A O 1
ATOM 1768 N N . GLY A 1 229 ? 6.478 13.686 -5.787 1.00 65.94 229 GLY A N 1
ATOM 1769 C CA . GLY A 1 229 ? 7.802 13.938 -5.231 1.00 65.94 229 GLY A CA 1
ATOM 1770 C C . GLY A 1 229 ? 7.763 14.006 -3.715 1.00 65.94 229 GLY A C 1
ATOM 1771 O O . GLY A 1 229 ? 6.710 13.881 -3.106 1.00 65.94 229 GLY A O 1
ATOM 1772 N N . GLU A 1 230 ? 8.918 14.265 -3.126 1.00 60.69 230 GLU A N 1
ATOM 1773 C CA . GLU A 1 230 ? 9.180 14.393 -1.687 1.00 60.69 230 GLU A CA 1
ATOM 1774 C C . GLU A 1 230 ? 8.056 15.034 -0.848 1.00 60.69 230 GLU A C 1
ATOM 1776 O O . GLU A 1 230 ? 7.680 14.480 0.176 1.00 60.69 230 GLU A O 1
ATOM 1781 N N . TRP A 1 231 ? 7.455 16.132 -1.318 1.00 62.44 231 TRP A N 1
ATOM 1782 C CA . TRP A 1 231 ? 6.457 16.909 -0.562 1.00 62.44 231 TRP A CA 1
ATOM 1783 C C . TRP A 1 231 ? 4.993 16.516 -0.818 1.00 62.44 231 TRP A C 1
ATOM 1785 O O . TRP A 1 231 ? 4.091 16.976 -0.122 1.00 62.44 231 TRP A O 1
ATOM 1795 N N . SER A 1 232 ? 4.727 15.713 -1.848 1.00 73.75 232 SER A N 1
ATOM 1796 C CA . SER A 1 232 ? 3.383 15.245 -2.196 1.00 73.75 232 SER A CA 1
ATOM 1797 C C . SER A 1 232 ? 3.507 13.995 -3.055 1.00 73.75 232 SER A C 1
ATOM 1799 O O . SER A 1 232 ? 3.852 14.083 -4.239 1.00 73.75 232 SER A O 1
ATOM 1801 N N . ARG A 1 233 ? 3.176 12.848 -2.460 1.00 82.06 233 ARG A N 1
ATOM 1802 C CA . ARG A 1 233 ? 3.246 11.524 -3.087 1.00 82.06 233 ARG A CA 1
ATOM 1803 C C . ARG A 1 233 ? 1.862 10.910 -3.176 1.00 82.06 233 ARG A C 1
ATOM 1805 O O . ARG A 1 233 ? 1.066 11.015 -2.247 1.00 82.06 233 ARG A O 1
ATOM 1812 N N . ALA A 1 234 ? 1.586 10.256 -4.286 1.00 86.12 234 ALA A N 1
ATOM 1813 C CA . ALA A 1 234 ? 0.364 9.529 -4.532 1.00 86.12 234 ALA A CA 1
ATOM 1814 C C . ALA A 1 234 ? 0.695 8.099 -4.943 1.00 86.12 234 ALA A C 1
ATOM 1816 O O . ALA A 1 234 ? 1.565 7.870 -5.777 1.00 86.12 234 ALA A O 1
ATOM 1817 N N . PHE A 1 235 ? -0.022 7.144 -4.374 1.00 87.75 235 PHE A N 1
ATOM 1818 C CA . PHE A 1 235 ? 0.088 5.734 -4.703 1.00 87.75 235 PHE A CA 1
ATOM 1819 C C . PHE A 1 235 ? -1.193 5.319 -5.408 1.00 87.75 235 PHE A C 1
ATOM 1821 O O . PHE A 1 235 ? -2.268 5.346 -4.809 1.00 87.75 235 PHE A O 1
ATOM 1828 N N . VAL A 1 236 ? -1.085 4.976 -6.686 1.00 89.88 236 VAL A N 1
ATOM 1829 C CA . VAL A 1 236 ? -2.197 4.508 -7.511 1.00 89.88 236 VAL A CA 1
ATOM 1830 C C . VAL A 1 236 ? -2.110 2.989 -7.581 1.00 89.88 236 VAL A C 1
ATOM 1832 O O . VAL A 1 236 ? -1.129 2.437 -8.081 1.00 89.88 236 VAL A O 1
ATOM 1835 N N . LEU A 1 237 ? -3.119 2.319 -7.038 1.00 88.44 237 LEU A N 1
ATOM 1836 C CA . LEU A 1 237 ? -3.149 0.875 -6.857 1.00 88.44 237 LEU A CA 1
ATOM 1837 C C . LEU A 1 237 ? -4.370 0.286 -7.552 1.00 88.44 237 LEU A C 1
ATOM 1839 O O . LEU A 1 237 ? -5.491 0.744 -7.335 1.00 88.44 237 LEU A O 1
ATOM 1843 N N . GLU A 1 238 ? -4.157 -0.786 -8.304 1.00 86.88 238 GLU A N 1
ATOM 1844 C CA . GLU A 1 238 ? -5.221 -1.675 -8.760 1.00 86.88 238 GLU A CA 1
ATOM 1845 C C . GLU A 1 238 ? -5.255 -2.922 -7.886 1.00 86.88 238 GLU A C 1
ATOM 1847 O O . GLU A 1 238 ? -4.218 -3.483 -7.520 1.00 86.88 238 GLU A O 1
ATOM 1852 N N . PHE A 1 239 ? -6.453 -3.367 -7.532 1.00 84.50 239 PHE A N 1
ATOM 1853 C CA . PHE A 1 239 ? -6.607 -4.608 -6.798 1.00 84.50 239 PHE A CA 1
ATOM 1854 C C . PHE A 1 239 ? -6.747 -5.788 -7.761 1.00 84.50 239 PHE A C 1
ATOM 1856 O O . PHE A 1 239 ? -7.393 -5.654 -8.804 1.00 84.50 239 PHE A O 1
ATOM 1863 N N . PRO A 1 240 ? -6.203 -6.965 -7.409 1.00 80.81 240 PRO A N 1
ATOM 1864 C CA . PRO A 1 240 ? -6.497 -8.196 -8.129 1.00 80.81 240 PRO A CA 1
ATOM 1865 C C . PRO A 1 240 ? -8.018 -8.445 -8.190 1.00 80.81 240 PRO A C 1
ATOM 1867 O O . PRO A 1 240 ? -8.704 -8.191 -7.192 1.00 80.81 240 PRO A O 1
ATOM 1870 N N . PRO A 1 241 ? -8.575 -8.933 -9.314 1.00 74.31 241 PRO A N 1
ATOM 1871 C CA . PRO A 1 241 ? -10.025 -9.096 -9.484 1.00 74.31 241 PRO A CA 1
ATOM 1872 C C . PRO A 1 241 ? -10.690 -10.003 -8.439 1.00 74.31 241 PRO A C 1
ATOM 1874 O O . PRO A 1 241 ? -11.866 -9.838 -8.129 1.00 74.31 241 PRO A O 1
ATOM 1877 N N . ASP A 1 242 ? -9.933 -10.954 -7.900 1.00 77.12 242 ASP A N 1
ATOM 1878 C CA . ASP A 1 242 ? -10.335 -11.958 -6.916 1.00 77.12 242 ASP A CA 1
ATOM 1879 C C . ASP A 1 242 ? -10.114 -11.524 -5.456 1.00 77.12 242 ASP A C 1
ATOM 1881 O O . ASP A 1 242 ? -10.463 -12.262 -4.536 1.00 77.12 242 ASP A O 1
ATOM 1885 N N . SER A 1 243 ? -9.573 -10.324 -5.225 1.00 76.56 243 SER A N 1
ATOM 1886 C CA . SER A 1 243 ? -9.322 -9.806 -3.876 1.00 76.56 243 SER A CA 1
ATOM 1887 C C . SER A 1 243 ? -10.616 -9.497 -3.116 1.00 76.56 243 SER A C 1
ATOM 1889 O O . SER A 1 243 ? -11.523 -8.836 -3.642 1.00 76.56 243 SER A O 1
ATOM 1891 N N . THR A 1 244 ? -10.687 -9.926 -1.852 1.00 77.75 244 THR A N 1
ATOM 1892 C CA . THR A 1 244 ? -11.797 -9.576 -0.950 1.00 77.75 244 THR A CA 1
ATOM 1893 C C . THR A 1 244 ? -11.639 -8.162 -0.385 1.00 77.75 244 THR A C 1
ATOM 1895 O O . THR A 1 244 ? -10.585 -7.543 -0.516 1.00 77.75 244 THR A O 1
ATOM 1898 N N . ALA A 1 245 ? -12.671 -7.636 0.283 1.00 73.31 245 ALA A N 1
ATOM 1899 C CA . ALA A 1 245 ? -12.599 -6.325 0.934 1.00 73.31 245 ALA A CA 1
ATOM 1900 C C . ALA A 1 245 ? -11.419 -6.231 1.915 1.00 73.31 245 ALA A C 1
ATOM 1902 O O . ALA A 1 245 ? -10.669 -5.261 1.888 1.00 73.31 245 ALA A O 1
ATOM 1903 N N . GLU A 1 246 ? -11.206 -7.268 2.724 1.00 71.88 246 GLU A N 1
ATOM 1904 C CA . GLU A 1 246 ? -10.115 -7.330 3.697 1.00 71.88 246 GLU A CA 1
ATOM 1905 C C . GLU A 1 246 ? -8.747 -7.373 3.015 1.00 71.88 246 GLU A C 1
ATOM 1907 O O . GLU A 1 246 ? -7.832 -6.668 3.436 1.00 71.88 246 GLU A O 1
ATOM 1912 N N . ASP A 1 247 ? -8.615 -8.134 1.924 1.00 71.81 247 ASP A N 1
ATOM 1913 C CA . ASP A 1 247 ? -7.379 -8.172 1.139 1.00 71.81 247 ASP A CA 1
ATOM 1914 C C . ASP A 1 247 ? -7.038 -6.775 0.604 1.00 71.81 247 ASP A C 1
ATOM 1916 O O . ASP A 1 247 ? -5.885 -6.341 0.648 1.00 71.81 247 ASP A O 1
ATOM 1920 N N . ARG A 1 248 ? -8.055 -6.047 0.132 1.00 77.56 248 ARG A N 1
ATOM 1921 C CA . ARG A 1 248 ? -7.930 -4.682 -0.392 1.00 77.56 248 ARG A CA 1
ATOM 1922 C C . ARG A 1 248 ? -7.574 -3.683 0.693 1.00 77.56 248 ARG A C 1
ATOM 1924 O O . ARG A 1 248 ? -6.721 -2.836 0.444 1.00 77.56 248 ARG A O 1
ATOM 1931 N N . VAL A 1 249 ? -8.174 -3.807 1.881 1.00 71.19 249 VAL A N 1
ATOM 1932 C CA . VAL A 1 249 ? -7.796 -3.034 3.071 1.00 71.19 249 VAL A CA 1
ATOM 1933 C C . VAL A 1 249 ? -6.313 -3.257 3.328 1.00 71.19 249 VAL A C 1
ATOM 1935 O O . VAL A 1 249 ? -5.535 -2.336 3.112 1.00 71.19 249 VAL A O 1
ATOM 1938 N N . VAL A 1 250 ? -5.890 -4.473 3.693 1.00 68.94 250 VAL A N 1
ATOM 1939 C CA . VAL A 1 250 ? -4.503 -4.743 4.114 1.00 68.94 250 VAL A CA 1
ATOM 1940 C C . VAL A 1 250 ? -3.502 -4.340 3.025 1.00 68.94 250 VAL A C 1
ATOM 1942 O O . VAL A 1 250 ? -2.488 -3.712 3.326 1.00 68.94 250 VAL A O 1
ATOM 1945 N N . THR A 1 251 ? -3.815 -4.609 1.753 1.00 68.75 251 THR A N 1
ATOM 1946 C CA . THR A 1 251 ? -2.964 -4.209 0.624 1.00 68.75 251 THR A CA 1
ATOM 1947 C C . THR A 1 251 ? -2.850 -2.691 0.511 1.00 68.75 251 THR A C 1
ATOM 1949 O O . THR A 1 251 ? -1.733 -2.192 0.389 1.00 68.75 251 THR A O 1
ATOM 1952 N N . ALA A 1 252 ? -3.962 -1.950 0.576 1.00 64.19 252 ALA A N 1
ATOM 1953 C CA . ALA A 1 252 ? -3.966 -0.488 0.514 1.00 64.19 252 ALA A CA 1
ATOM 1954 C C . ALA A 1 252 ? -3.280 0.147 1.730 1.00 64.19 252 ALA A C 1
ATOM 1956 O O . ALA A 1 252 ? -2.494 1.078 1.559 1.00 64.19 252 ALA A O 1
ATOM 1957 N N . LEU A 1 253 ? -3.527 -0.378 2.938 1.00 64.50 253 LEU A N 1
ATOM 1958 C CA . LEU A 1 253 ? -2.930 0.117 4.183 1.00 64.50 253 LEU A CA 1
ATOM 1959 C C . LEU A 1 253 ? -1.414 -0.095 4.199 1.00 64.50 253 LEU A C 1
ATOM 1961 O O . LEU A 1 253 ? -0.684 0.722 4.751 1.00 64.50 253 LEU A O 1
ATOM 1965 N N . PHE A 1 254 ? -0.922 -1.165 3.574 1.00 63.28 254 PHE A N 1
ATOM 1966 C CA . PHE A 1 254 ? 0.509 -1.422 3.513 1.00 63.28 254 PHE A CA 1
ATOM 1967 C C . PHE A 1 254 ? 1.254 -0.553 2.494 1.00 63.28 254 PHE A C 1
ATOM 1969 O O . PHE A 1 254 ? 2.421 -0.240 2.719 1.00 63.28 254 PHE A O 1
ATOM 1976 N N . GLN A 1 255 ? 0.619 -0.091 1.410 1.00 61.62 255 GLN A N 1
ATOM 1977 C CA . GLN A 1 255 ? 1.330 0.763 0.441 1.00 61.62 255 GLN A CA 1
ATOM 1978 C C . GLN A 1 255 ? 1.811 2.088 1.054 1.00 61.62 255 GLN A C 1
ATOM 1980 O O . GLN A 1 255 ? 2.802 2.667 0.609 1.00 61.62 255 GLN A O 1
ATOM 1985 N N . ILE A 1 256 ? 1.164 2.518 2.137 1.00 58.94 256 ILE A N 1
ATOM 1986 C CA . ILE A 1 256 ? 1.606 3.633 2.977 1.00 58.94 256 ILE A CA 1
ATOM 1987 C C . ILE A 1 256 ? 2.948 3.322 3.655 1.00 58.94 256 ILE A C 1
ATOM 1989 O O . ILE A 1 256 ? 3.795 4.198 3.765 1.00 58.94 256 ILE A O 1
ATOM 1993 N N . GLN A 1 257 ? 3.210 2.068 4.030 1.00 58.38 257 GLN A N 1
ATOM 1994 C CA . GLN A 1 257 ? 4.491 1.648 4.600 1.00 58.38 257 GLN A CA 1
ATOM 1995 C C . GLN A 1 257 ? 5.640 1.668 3.583 1.00 58.38 257 GLN A C 1
ATOM 1997 O O . GLN A 1 257 ? 6.753 2.046 3.948 1.00 58.38 257 GLN A O 1
ATOM 2002 N N . THR A 1 258 ? 5.398 1.351 2.307 1.00 53.47 258 THR A N 1
ATOM 2003 C CA . THR A 1 258 ? 6.399 1.583 1.245 1.00 53.47 258 THR A CA 1
ATOM 2004 C C . THR A 1 258 ? 6.768 3.061 1.111 1.00 53.47 258 THR A C 1
ATOM 2006 O O . THR A 1 258 ? 7.935 3.361 0.881 1.00 53.47 258 THR A O 1
ATOM 2009 N N . ALA A 1 259 ? 5.827 3.982 1.353 1.00 47.22 259 ALA A N 1
ATOM 2010 C CA . ALA A 1 259 ? 6.113 5.419 1.411 1.00 47.22 259 ALA A CA 1
ATOM 2011 C C . ALA A 1 259 ? 7.081 5.794 2.548 1.00 47.22 259 ALA A C 1
ATOM 2013 O O . ALA A 1 259 ? 7.852 6.741 2.408 1.00 47.22 259 ALA A O 1
ATOM 2014 N N . PHE A 1 260 ? 7.034 5.049 3.658 1.00 48.81 260 PHE A N 1
ATOM 2015 C CA . PHE A 1 260 ? 7.809 5.294 4.876 1.00 48.81 260 PHE A CA 1
ATOM 2016 C C . PHE A 1 260 ? 9.195 4.625 4.904 1.00 48.81 260 PHE A C 1
ATOM 2018 O O . PHE A 1 260 ? 10.015 4.995 5.743 1.00 48.81 260 PHE A O 1
ATOM 2025 N N . PHE A 1 261 ? 9.465 3.632 4.047 1.00 44.34 261 PHE A N 1
ATOM 2026 C CA . PHE A 1 261 ? 10.796 3.007 3.946 1.00 44.34 261 PHE A CA 1
ATOM 2027 C C . PHE A 1 261 ? 11.737 3.690 2.965 1.00 44.34 261 PHE A C 1
ATOM 2029 O O . PHE A 1 261 ? 12.937 3.411 2.981 1.00 44.34 261 PHE A O 1
ATOM 2036 N N . GLU A 1 262 ? 11.225 4.594 2.137 1.00 40.03 262 GLU A N 1
ATOM 2037 C CA . GLU A 1 262 ? 12.085 5.492 1.386 1.00 40.03 262 GLU A CA 1
ATOM 2038 C C . GLU A 1 262 ? 12.553 6.614 2.319 1.00 40.03 262 GLU A C 1
ATOM 2040 O O . GLU A 1 262 ? 11.710 7.291 2.916 1.00 40.03 262 GLU A O 1
ATOM 2045 N N . PRO A 1 263 ? 13.872 6.833 2.471 1.00 34.62 263 PRO A N 1
ATOM 2046 C CA . PRO A 1 263 ? 14.358 7.973 3.226 1.00 34.62 263 PRO A CA 1
ATOM 2047 C C . PRO A 1 263 ? 13.767 9.246 2.612 1.00 34.62 263 PRO A C 1
ATOM 2049 O O . PRO A 1 263 ? 13.927 9.513 1.418 1.00 34.62 263 PRO A O 1
ATOM 2052 N N . GLY A 1 264 ? 13.075 10.037 3.432 1.00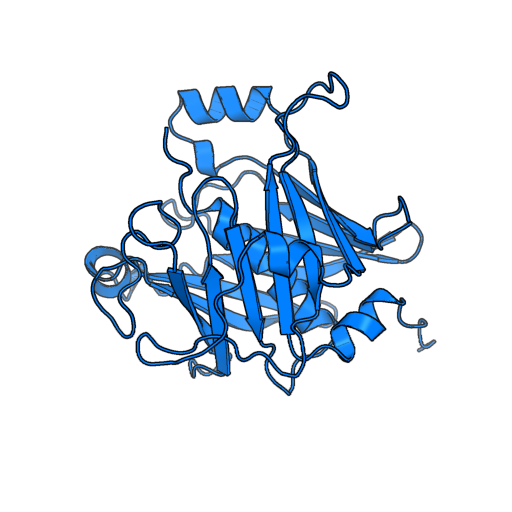 33.69 264 GLY A N 1
ATOM 2053 C CA . GLY A 1 264 ? 12.995 11.466 3.164 1.00 33.69 264 GLY A CA 1
ATOM 2054 C C . GLY A 1 264 ? 14.430 12.003 3.130 1.00 33.69 264 GLY A C 1
ATOM 2055 O O . GLY A 1 264 ? 15.234 11.591 3.975 1.00 33.69 264 GLY A O 1
ATOM 2056 N N . PRO A 1 265 ? 14.802 12.841 2.154 1.00 29.89 265 PRO A N 1
ATOM 2057 C CA . PRO A 1 265 ? 16.073 13.539 2.202 1.00 29.89 265 PRO A CA 1
ATOM 2058 C C . PRO A 1 265 ? 16.198 14.309 3.517 1.00 29.89 265 PRO A C 1
ATOM 2060 O O . PRO A 1 265 ? 15.252 14.939 3.988 1.00 29.89 265 PRO A O 1
ATOM 2063 N N . THR A 1 266 ? 17.383 14.214 4.107 1.00 31.03 266 THR A N 1
ATOM 2064 C CA . THR A 1 266 ? 17.929 15.243 4.995 1.00 31.03 266 THR A CA 1
ATOM 2065 C C . THR A 1 266 ? 18.126 16.548 4.243 1.00 31.03 266 THR A C 1
ATOM 2067 O O . THR A 1 266 ? 18.634 16.456 3.098 1.00 31.03 266 THR A O 1
#

Organism: Saprolegnia diclina (strain VS20) (NCBI:txid1156394)

Foldseek 3Di:
DPPDDDDPLLVVLQPAQWKKKKWAFDPDPDDPDQADRKTKIFIAGDDPPFDDDPAPPDPGDFDDPVRVVPGDTFKMKTKDFGRVVCVVCVVVVNNLQTWIKIFIDTPPDDHGQKIKTWHRFDPCVVPTWTKIWMFGDDPPDTHTFWMKTWDNVVCVVCVCCCVVQVKTKIFTWGDDDPDIDGAKIKIDGQDCDDRHGNPCDQAPVHFWDKIFIAGPVRDGQWIWIWGHHLRMIMIITGDRPPDRSSSSVSVVVCVVVVVSPPDRDD

Sequence (266 aa):
MEEVPLQPIDVSLATSRGVVVHQRFENEDQQPLPYAPQVTYRVSRLPEDKLVRSDVSDAGWTPTSAEIDKLDKFLLLREESSLGLHILLALFGCHTLWPLTLHFVLDGTSNDVFVARRPFQMSGFYGCPMRMDVDAVRGSELVRIGCAREYFSPYGAKCYVLCCLCTTYTDIDRCDGDAIATRYTVRTNLCCCGRVNNCCGGTPGKRDAIYDILAAGGNTVSHLHLVGGEWSRAFVLEFPPDSTAEDRVVTALFQIQTAFFEPGPT